Protein 4X9R (pdb70)

B-factor: mean 23.83, std 7.37, range [11.84, 59.17]

Structure (mmCIF, N/CA/C/O backbone):
data_4X9R
#
_entry.id   4X9R
#
_cell.length_a   37.813
_cell.length_b   50.979
_cell.length_c   57.590
_cell.angle_alpha   90.00
_cell.angle_beta   100.24
_cell.angle_gamma   90.00
#
_symmetry.space_group_name_H-M   'P 1 21 1'
#
loop_
_entity.id
_entity.type
_entity.pdbx_description
1 polymer 'Serine/threonine-protein kinase PLK1'
2 polymer 'Phosphopeptide macrocycle 3B'
3 water water
#
loop_
_atom_site.group_PDB
_atom_site.id
_atom_site.type_symbol
_atom_site.label_atom_id
_atom_site.label_alt_id
_atom_site.label_comp_id
_atom_site.label_asym_id
_atom_site.label_entity_id
_atom_site.label_seq_id
_atom_site.pdbx_PDB_ins_code
_atom_site.Cartn_x
_atom_site.Cartn_y
_atom_site.Cartn_z
_atom_site.occupancy
_atom_site.B_iso_or_equiv
_atom_site.auth_seq_id
_atom_site.auth_comp_id
_atom_site.auth_asym_id
_atom_site.auth_atom_id
_atom_site.pdbx_PDB_model_num
ATOM 1 N N . HIS A 1 7 ? 6.780 1.597 72.620 1.00 34.00 373 HIS A N 1
ATOM 2 C CA . HIS A 1 7 ? 7.011 1.414 71.193 1.00 32.68 373 HIS A CA 1
ATOM 3 C C . HIS A 1 7 ? 7.357 2.715 70.468 1.00 27.60 373 HIS A C 1
ATOM 4 O O . HIS A 1 7 ? 7.270 2.776 69.238 1.00 25.59 373 HIS A O 1
ATOM 17 N N . LEU A 1 8 ? 7.684 3.763 71.217 1.00 24.59 374 LEU A N 1
ATOM 18 C CA . LEU A 1 8 ? 8.177 4.986 70.587 1.00 23.17 374 LEU A CA 1
ATOM 19 C C . LEU A 1 8 ? 9.474 4.725 69.834 1.00 22.93 374 LEU A C 1
ATOM 20 O O . LEU A 1 8 ? 9.694 5.346 68.798 1.00 21.90 374 LEU A O 1
ATOM 36 N N . SER A 1 9 ? 10.323 3.835 70.345 1.00 23.08 375 SER A N 1
ATOM 37 C CA . SER A 1 9 ? 11.518 3.441 69.607 1.00 24.50 375 SER A CA 1
ATOM 38 C C . SER A 1 9 ? 11.165 2.788 68.284 1.00 23.92 375 SER A C 1
ATOM 39 O O . SER A 1 9 ? 11.788 3.073 67.278 1.00 24.46 375 SER A O 1
ATOM 47 N N . ASP A 1 10 ? 10.147 1.928 68.271 1.00 23.66 376 ASP A N 1
ATOM 48 C CA . ASP A 1 10 ? 9.707 1.337 67.007 1.00 22.76 376 ASP A CA 1
ATOM 49 C C . ASP A 1 10 ? 9.206 2.423 66.034 1.00 21.36 376 ASP A C 1
ATOM 50 O O . ASP A 1 10 ? 9.536 2.391 64.849 1.00 20.64 376 ASP A O 1
ATOM 59 N N . MET A 1 11 ? 8.431 3.384 66.545 1.00 20.40 377 MET A N 1
ATOM 60 C CA . MET A 1 11 ? 7.919 4.460 65.724 1.00 18.40 377 MET A CA 1
ATOM 61 C C . MET A 1 11 ? 9.069 5.273 65.125 1.00 19.35 377 MET A C 1
ATOM 62 O O . MET A 1 11 ? 9.041 5.616 63.941 1.00 19.07 377 MET A O 1
ATOM 76 N N . LEU A 1 12 ? 10.093 5.543 65.926 1.00 18.89 378 LEU A N 1
ATOM 77 C CA . LEU A 1 12 ? 11.246 6.281 65.432 1.00 19.79 378 LEU A CA 1
ATOM 78 C C . LEU A 1 12 ? 11.926 5.508 64.303 1.00 19.00 378 LEU A C 1
ATOM 79 O O . LEU A 1 12 ? 12.283 6.092 63.277 1.00 20.38 378 LEU A O 1
ATOM 95 N N . GLN A 1 13 ? 12.090 4.194 64.472 1.00 19.87 379 GLN A N 1
ATOM 96 C CA . GLN A 1 13 ? 12.668 3.382 63.417 1.00 19.36 379 GLN A CA 1
ATOM 97 C C . GLN A 1 13 ? 11.875 3.444 62.140 1.00 20.05 379 GLN A C 1
ATOM 98 O O . GLN A 1 13 ? 12.443 3.628 61.041 1.00 20.42 379 GLN A O 1
ATOM 112 N N . GLN A 1 14 ? 10.561 3.303 62.274 1.00 19.66 380 GLN A N 1
ATOM 113 C CA . GLN A 1 14 ? 9.668 3.358 61.125 1.00 19.34 380 GLN A CA 1
ATOM 114 C C . GLN A 1 14 ? 9.735 4.713 60.418 1.00 18.32 380 GLN A C 1
ATOM 115 O O . GLN A 1 14 ? 9.768 4.774 59.206 1.00 20.16 380 GLN A O 1
ATOM 129 N N . LEU A 1 15 ? 9.724 5.794 61.184 1.00 18.60 381 LEU A N 1
ATOM 130 C CA . LEU A 1 15 ? 9.792 7.146 60.608 1.00 17.19 381 LEU A CA 1
ATOM 131 C C . LEU A 1 15 ? 11.162 7.461 60.014 1.00 18.48 381 LEU A C 1
ATOM 132 O O . LEU A 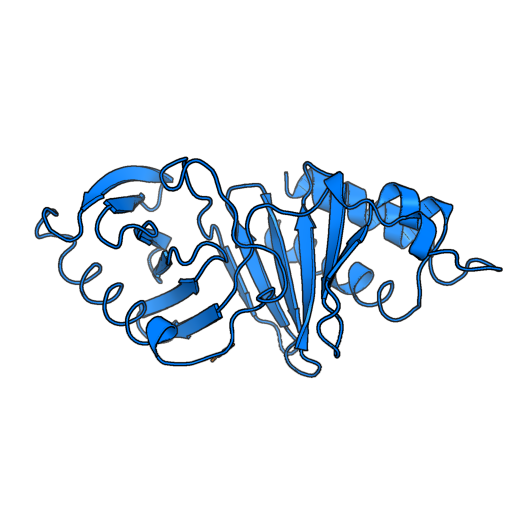1 15 ? 11.258 8.066 58.952 1.00 19.24 381 LEU A O 1
ATOM 148 N N . HI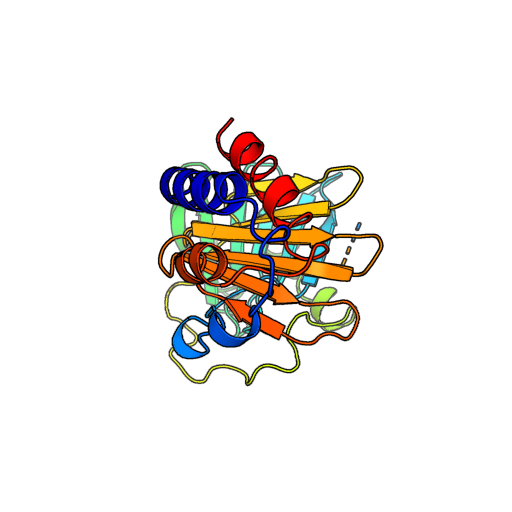S A 1 16 ? 12.229 7.033 60.674 1.00 18.51 382 HIS A N 1
ATOM 149 C CA . HIS A 1 16 ? 13.544 7.300 60.135 1.00 19.01 382 HIS A CA 1
ATOM 150 C C . HIS A 1 16 ? 13.632 6.621 58.766 1.00 20.36 382 HIS A C 1
ATOM 151 O O . HIS A 1 16 ? 14.111 7.221 57.801 1.00 21.16 382 HIS A O 1
ATOM 165 N N . SER A 1 17 ? 13.183 5.370 58.702 1.00 21.23 383 SER A N 1
ATOM 166 C CA . SER A 1 17 ? 13.255 4.590 57.498 1.00 20.18 383 SER A CA 1
ATOM 167 C C . SER A 1 17 ? 12.465 5.226 56.336 1.00 20.28 383 SER A C 1
ATOM 168 O O . SER A 1 17 ? 12.956 5.363 55.226 1.00 21.14 383 SER A O 1
ATOM 176 N N . VAL A 1 18 ? 11.218 5.615 56.583 1.00 18.79 384 VAL A N 1
ATOM 177 C CA . VAL A 1 18 ? 10.440 6.187 55.487 1.00 19.41 384 VAL A CA 1
ATOM 178 C C . VAL A 1 18 ? 11.072 7.497 55.053 1.00 19.21 384 VAL A C 1
ATOM 179 O O . VAL A 1 18 ? 11.201 7.783 53.864 1.00 21.84 384 VAL A O 1
ATOM 192 N N . ASN A 1 19 ? 11.480 8.305 56.018 1.00 19.24 385 ASN A N 1
ATOM 193 C CA . ASN A 1 19 ? 12.005 9.597 55.647 1.00 17.86 385 ASN A CA 1
ATOM 194 C C . ASN A 1 19 ? 13.340 9.470 54.882 1.00 20.01 385 ASN A C 1
ATOM 195 O O . ASN A 1 19 ? 13.580 10.237 53.950 1.00 22.07 385 ASN A O 1
ATOM 206 N N . ALA A 1 20 ? 14.165 8.477 55.227 1.00 21.60 386 ALA A N 1
ATOM 207 C CA . ALA A 1 20 ? 15.451 8.275 54.527 1.00 23.19 386 ALA A CA 1
ATOM 208 C C . ALA A 1 20 ? 15.219 7.843 53.069 1.00 22.47 386 ALA A C 1
ATOM 209 O O . ALA A 1 20 ? 16.073 8.025 52.205 1.00 26.15 386 ALA A O 1
ATOM 216 N N . SER A 1 21 ? 14.057 7.265 52.794 1.00 22.87 387 SER A N 1
ATOM 217 C CA . SER A 1 21 ? 13.727 6.795 51.462 1.00 22.19 387 SER A CA 1
ATOM 218 C C . SER A 1 21 ? 13.289 7.921 50.501 1.00 22.37 387 SER A C 1
ATOM 219 O O . SER A 1 21 ? 13.093 7.686 49.302 1.00 22.77 387 SER A O 1
ATOM 227 N N . LYS A 1 22 ? 13.140 9.134 51.034 1.00 22.53 388 LYS A N 1
ATOM 228 C CA . LYS A 1 22 ? 12.834 10.323 50.246 1.00 22.22 388 LYS A CA 1
ATOM 229 C C . LYS A 1 22 ? 11.598 10.074 49.390 1.00 21.00 388 LYS A C 1
ATOM 230 O O . LYS A 1 22 ? 11.659 10.156 48.148 1.00 22.97 388 LYS A O 1
ATOM 249 N N . PRO A 1 23 ? 10.470 9.782 50.049 1.00 20.16 389 PRO A N 1
ATOM 250 C CA . PRO A 1 23 ? 9.295 9.303 49.312 1.00 20.02 389 PRO A CA 1
ATOM 251 C C . PRO A 1 23 ? 8.680 10.276 48.300 1.00 21.02 389 PRO A C 1
ATOM 252 O O . PRO A 1 23 ? 8.007 9.819 47.382 1.00 20.83 389 PRO A O 1
ATOM 263 N N . SER A 1 24 ? 8.870 11.581 48.465 1.00 20.38 390 SER A N 1
ATOM 264 C CA . SER A 1 24 ? 8.323 12.518 47.491 1.00 22.12 390 SER A CA 1
ATOM 265 C C . SER A 1 24 ? 9.221 12.774 46.286 1.00 25.65 390 SER A C 1
ATOM 266 O O . SER A 1 24 ? 8.850 13.524 45.404 1.00 26.51 390 SER A O 1
ATOM 274 N N . GLU A 1 25 ? 10.372 12.121 46.237 1.00 27.76 391 GLU A N 1
ATOM 275 C CA . GLU A 1 25 ? 11.229 12.172 45.068 1.00 32.61 391 GLU A CA 1
ATOM 276 C C . GLU A 1 25 ? 11.153 10.864 44.253 1.00 35.15 391 GLU A C 1
ATOM 277 O O . GLU A 1 25 ? 12.127 10.465 43.655 1.00 36.99 391 GLU A O 1
ATOM 289 N N . ARG A 1 26 ? 10.035 10.140 44.291 1.00 37.71 392 ARG A N 1
ATOM 290 C CA A ARG A 1 26 ? 9.840 9.027 43.349 0.64 37.28 392 ARG A CA 1
ATOM 291 C CA B ARG A 1 26 ? 9.872 9.019 43.381 0.36 36.98 392 ARG A CA 1
ATOM 292 C C . ARG A 1 26 ? 9.449 9.596 42.023 1.00 38.10 392 ARG A C 1
ATOM 293 O O . ARG A 1 26 ? 8.613 10.498 41.965 1.00 39.00 392 ARG A O 1
ATOM 334 N N . GLY A 1 27 ? 10.029 9.065 40.953 1.00 36.92 393 GLY A N 1
ATOM 335 C CA . GLY A 1 27 ? 9.738 9.562 39.625 1.00 35.52 393 GLY A CA 1
ATOM 336 C C . GLY A 1 27 ? 8.247 9.570 39.383 1.00 32.67 393 GLY A C 1
ATOM 337 O O . GLY A 1 27 ? 7.716 10.513 38.809 1.00 34.60 393 GLY A O 1
ATOM 341 N N . LEU A 1 28 ? 7.579 8.512 39.834 1.00 27.83 394 LEU A N 1
ATOM 342 C CA . LEU A 1 28 ? 6.131 8.469 39.813 1.00 26.04 394 LEU A CA 1
ATOM 343 C C . LEU A 1 28 ? 5.626 8.115 41.213 1.00 22.45 394 LEU A C 1
ATOM 344 O O . LEU A 1 28 ? 5.758 6.971 41.668 1.00 24.04 394 LEU A O 1
ATOM 360 N N . VAL A 1 29 ? 5.026 9.091 41.895 1.00 20.45 395 VAL A N 1
ATOM 361 C CA . VAL A 1 29 ? 4.432 8.861 43.208 1.00 19.45 395 VAL A CA 1
ATOM 362 C C . VAL A 1 29 ? 3.128 8.084 43.083 1.00 18.82 395 VAL A C 1
ATOM 363 O O . VAL A 1 29 ? 2.222 8.487 42.358 1.00 19.41 395 VAL A O 1
ATOM 376 N N . ARG A 1 30 ? 3.030 6.988 43.836 1.00 18.89 396 ARG A N 1
ATOM 377 C CA . ARG A 1 30 ? 1.861 6.109 43.787 1.00 17.61 396 ARG A CA 1
ATOM 378 C C . ARG A 1 30 ? 1.296 5.931 45.191 1.00 18.00 396 ARG A C 1
ATOM 379 O O . ARG A 1 30 ? 1.027 4.807 45.626 1.00 18.13 396 ARG A O 1
ATOM 400 N N . GLN A 1 31 ? 1.092 7.061 45.867 1.00 18.98 397 GLN A N 1
ATOM 401 C CA . GLN A 1 31 ? 0.656 7.090 47.261 1.00 19.15 397 GLN A CA 1
ATOM 402 C C . GLN A 1 31 ? -0.549 6.203 47.514 1.00 18.07 397 GLN A C 1
ATOM 403 O O . GLN A 1 31 ? -0.647 5.545 48.557 1.00 17.13 397 GLN A O 1
ATOM 417 N N . GLU A 1 32 ? -1.485 6.210 46.588 1.00 17.75 398 GLU A N 1
ATOM 418 C CA . GLU A 1 32 ? -2.728 5.443 46.770 1.00 18.29 398 GLU A CA 1
ATOM 419 C C . GLU A 1 32 ? -2.465 3.967 47.047 1.00 16.88 398 GLU A C 1
ATOM 420 O O . GLU A 1 32 ? -3.247 3.328 47.764 1.00 18.66 398 GLU A O 1
ATOM 432 N N . GLU A 1 33 ? -1.393 3.420 46.480 1.00 17.85 399 GLU A N 1
ATOM 433 C CA . GLU A 1 33 ? -1.134 1.992 46.635 1.00 19.39 399 GLU A CA 1
ATOM 434 C C . GLU A 1 33 ? -0.688 1.642 48.053 1.00 18.32 399 GLU A C 1
ATOM 435 O O . GLU A 1 33 ? -0.665 0.478 48.429 1.00 19.02 399 GLU A O 1
ATOM 447 N N . ALA A 1 34 ? -0.349 2.659 48.838 1.00 17.13 400 ALA A N 1
ATOM 448 C CA . ALA A 1 34 ? 0.093 2.445 50.200 1.00 15.72 400 ALA A CA 1
ATOM 449 C C . ALA A 1 34 ? -1.056 2.509 51.212 1.00 14.75 400 ALA A C 1
ATOM 450 O O . ALA A 1 34 ? -0.847 2.221 52.396 1.00 15.49 400 ALA A O 1
ATOM 457 N N . GLU A 1 35 ? -2.268 2.813 50.758 1.00 15.11 401 GLU A N 1
ATOM 458 C CA A GLU A 1 35 ? -3.440 2.871 51.636 0.38 15.75 401 GLU A CA 1
ATOM 459 C CA B GLU A 1 35 ? -3.406 2.867 51.684 0.62 15.47 401 GLU A CA 1
ATOM 460 C C . GLU A 1 35 ? -3.780 1.466 52.072 1.00 16.13 401 GLU A C 1
ATOM 461 O O . GLU A 1 35 ? -3.833 0.561 51.231 1.00 17.91 401 GLU A O 1
ATOM 484 N N . ASP A 1 36 ? -4.050 1.272 53.354 1.00 15.30 402 ASP A N 1
ATOM 485 C CA . ASP A 1 36 ? -4.555 -0.027 53.791 1.00 15.39 402 ASP A CA 1
ATOM 486 C C . ASP A 1 36 ? -5.639 0.213 54.825 1.00 14.73 402 ASP A C 1
ATOM 487 O O . ASP A 1 36 ? -5.318 0.494 55.986 1.00 15.26 402 ASP A O 1
ATOM 496 N N . PRO A 1 37 ? -6.927 0.099 54.417 1.00 15.88 403 PRO A N 1
ATOM 497 C CA . PRO A 1 37 ? -8.001 0.416 55.378 1.00 16.61 403 PRO A CA 1
ATOM 498 C C . PRO A 1 37 ? -8.039 -0.513 56.602 1.00 16.21 403 PRO A C 1
ATOM 499 O O . PRO A 1 37 ? -8.580 -0.128 57.620 1.00 17.15 403 PRO A O 1
ATOM 510 N N . ALA A 1 38 ? -7.477 -1.713 56.512 1.00 16.14 404 ALA A N 1
ATOM 511 C CA . ALA A 1 38 ? -7.486 -2.633 57.644 1.00 16.90 404 ALA A CA 1
ATOM 512 C C . ALA A 1 38 ? -6.580 -2.161 58.766 1.00 16.23 404 ALA A C 1
ATOM 513 O O . ALA A 1 38 ? -6.703 -2.657 59.881 1.00 18.68 404 ALA A O 1
ATOM 520 N N . CYS A 1 39 ? -5.744 -1.152 58.491 1.00 15.38 405 CYS A N 1
ATOM 521 C CA . CYS A 1 39 ? -4.830 -0.606 59.484 1.00 16.32 405 CYS A CA 1
ATOM 522 C C . CYS A 1 39 ? -5.394 0.616 60.202 1.00 15.34 405 CYS A C 1
ATOM 523 O O . CYS A 1 39 ? -4.692 1.233 60.982 1.00 16.59 405 CYS A O 1
ATOM 531 N N . ILE A 1 40 ? -6.662 0.951 59.949 1.00 14.68 406 ILE A N 1
ATOM 532 C CA . ILE A 1 40 ? -7.262 2.135 60.524 1.00 15.65 406 ILE A CA 1
ATOM 533 C C . ILE A 1 40 ? -7.141 2.090 62.047 1.00 14.94 406 ILE A C 1
ATOM 534 O O . ILE A 1 40 ? -7.324 1.037 62.673 1.00 17.13 406 ILE A O 1
ATOM 550 N N . PRO A 1 41 ? -6.788 3.211 62.649 1.00 14.59 407 PRO A N 1
ATOM 551 C CA . PRO A 1 41 ? -6.705 3.221 64.109 1.00 16.15 407 PRO A CA 1
ATOM 552 C C . PRO A 1 41 ? -8.065 3.066 64.750 1.00 15.62 407 PRO A C 1
ATOM 553 O O . PRO A 1 41 ? -9.095 3.453 64.170 1.00 16.98 407 PRO A O 1
ATOM 564 N N . ILE A 1 42 ? -8.061 2.486 65.947 1.00 17.22 408 ILE A N 1
ATOM 565 C CA . ILE A 1 42 ? -9.281 2.322 66.707 1.00 18.78 408 ILE A CA 1
ATOM 566 C C . ILE A 1 42 ? -9.604 3.585 67.499 1.00 16.43 408 ILE A C 1
ATOM 567 O O . ILE A 1 42 ? -10.747 3.979 67.601 1.00 18.07 408 ILE A O 1
ATOM 583 N N . PHE A 1 43 ? -8.577 4.229 68.010 1.00 15.76 409 PHE A N 1
ATOM 584 C CA . PHE A 1 43 ? -8.734 5.430 68.824 1.00 16.07 409 PHE A CA 1
ATOM 585 C C . PHE A 1 43 ? -7.894 6.558 68.273 1.00 14.32 409 PHE A C 1
ATOM 586 O O . PHE A 1 43 ? -6.757 6.348 67.856 1.00 15.87 409 PHE A O 1
ATOM 603 N N . TRP A 1 44 ? -8.403 7.768 68.444 1.00 14.46 410 TRP A N 1
ATOM 604 C CA . TRP A 1 44 ? -7.631 8.978 68.250 1.00 13.42 410 TRP A CA 1
ATOM 605 C C . TRP A 1 44 ? -8.312 10.053 69.088 1.00 12.54 410 TRP A C 1
ATOM 606 O O . TRP A 1 44 ? -9.426 9.858 69.595 1.00 13.41 410 TRP A O 1
ATOM 627 N N . VAL A 1 45 ? -7.644 11.183 69.234 1.00 13.18 411 VAL A N 1
ATOM 628 C CA . VAL A 1 45 ? -8.156 12.338 69.969 1.00 13.12 411 VAL A CA 1
ATOM 629 C C . VAL A 1 45 ? -9.045 13.176 69.051 1.00 13.68 411 VAL A C 1
ATOM 630 O O . VAL A 1 45 ? -8.596 13.671 67.998 1.00 13.61 411 VAL A O 1
ATOM 643 N N . SER A 1 46 ? -10.318 13.283 69.419 1.00 12.40 412 SER A N 1
ATOM 644 C CA A SER A 1 46 ? -11.303 14.029 68.630 0.23 12.61 412 SER A CA 1
ATOM 645 C CA B SER A 1 46 ? -11.301 14.009 68.603 0.77 12.66 412 SER A CA 1
ATOM 646 C C . SER A 1 46 ? -11.444 15.496 69.003 1.00 12.64 412 SER A C 1
ATOM 647 O O . SER A 1 46 ? -11.818 16.284 68.162 1.00 13.75 412 SER A O 1
ATOM 662 N N . LYS A 1 47 ? -11.161 15.830 70.271 1.00 12.99 413 LYS A N 1
ATOM 663 C CA . LYS A 1 47 ? -11.227 17.198 70.773 1.00 13.66 413 LYS A CA 1
ATOM 664 C C . LYS A 1 47 ? -10.205 17.305 71.889 1.00 13.23 413 LYS A C 1
ATOM 665 O O . LYS A 1 47 ? -9.941 16.317 72.588 1.00 14.86 413 LYS A O 1
ATOM 684 N N . TRP A 1 48 ? -9.759 18.526 72.186 1.00 14.51 414 TRP A N 1
ATOM 685 C CA . TRP A 1 48 ? -8.906 18.759 73.318 1.00 13.54 414 TRP A CA 1
ATOM 686 C C . TRP A 1 48 ? -9.015 20.206 73.789 1.00 14.66 414 TRP A C 1
ATOM 687 O O . TRP A 1 48 ? -9.382 21.110 73.023 1.00 15.04 414 TRP A O 1
ATOM 708 N N . VAL A 1 49 ? -8.719 20.401 75.070 1.00 14.28 415 VAL A N 1
ATOM 709 C CA . VAL A 1 49 ? -8.796 21.682 75.771 1.00 15.19 415 VAL A CA 1
ATOM 710 C C . VAL A 1 49 ? -7.568 21.803 76.643 1.00 15.91 415 VAL A C 1
ATOM 711 O O . VAL A 1 49 ? -7.383 21.024 77.586 1.00 16.80 415 VAL A O 1
ATOM 724 N N . ASP A 1 50 ? -6.770 22.828 76.377 1.00 15.70 416 ASP A N 1
ATOM 725 C CA . ASP A 1 50 ? -5.559 23.086 77.153 1.00 17.57 416 ASP A CA 1
ATOM 726 C C . ASP A 1 50 ? -5.889 24.098 78.244 1.00 18.47 416 ASP A C 1
ATOM 727 O O . ASP A 1 50 ? -5.956 25.314 77.990 1.00 19.32 416 ASP A O 1
ATOM 736 N N . TYR A 1 51 ? -6.097 23.593 79.457 1.00 17.84 417 TYR A N 1
ATOM 737 C CA . TYR A 1 51 ? -6.273 24.457 80.627 1.00 18.22 417 TYR A CA 1
ATOM 738 C C . TYR A 1 51 ? -5.086 24.180 81.551 1.00 18.76 417 TYR A C 1
ATOM 739 O O . TYR A 1 51 ? -5.227 24.116 82.776 1.00 19.19 417 TYR A O 1
ATOM 757 N N . SER A 1 52 ? -3.912 24.002 80.941 1.00 19.74 418 SER A N 1
ATOM 758 C CA . SER A 1 52 ? -2.711 23.639 81.690 1.00 18.89 418 SER A CA 1
ATOM 759 C C . SER A 1 52 ? -2.111 24.768 82.531 1.00 20.55 418 SER A C 1
ATOM 760 O O . SER A 1 52 ? -1.285 24.526 83.394 1.00 20.90 418 SER A O 1
ATOM 768 N N . ASP A 1 53 ? -2.557 25.983 82.325 1.00 21.83 419 ASP A N 1
ATOM 769 C CA . ASP A 1 53 ? -2.068 27.043 83.192 1.00 24.90 419 ASP A CA 1
ATOM 770 C C . ASP A 1 53 ? -2.565 26.840 84.619 1.00 26.65 419 ASP A C 1
ATOM 771 O O . ASP A 1 53 ? -1.928 27.337 85.560 1.00 29.28 419 ASP A O 1
ATOM 780 N N . LYS A 1 54 ? -3.676 26.108 84.792 1.00 23.95 420 LYS A N 1
ATOM 781 C CA . LYS A 1 54 ? -4.204 25.865 86.129 1.00 23.44 420 LYS A CA 1
ATOM 782 C C . LYS A 1 54 ? -4.375 24.404 86.490 1.00 21.96 420 LYS A C 1
ATOM 783 O O . LYS A 1 54 ? -4.089 24.030 87.628 1.00 25.58 420 LYS A O 1
ATOM 802 N N . TYR A 1 55 ? -4.857 23.586 85.539 1.00 19.24 421 TYR A N 1
ATOM 803 C CA . TYR A 1 55 ? -5.385 22.258 85.878 1.00 18.03 421 TYR A CA 1
ATOM 804 C C . TYR A 1 55 ? -4.787 21.119 85.068 1.00 17.34 421 TYR A C 1
ATOM 805 O O . TYR A 1 55 ? -4.388 20.112 85.648 1.00 20.17 421 TYR A O 1
ATOM 823 N N . GLY A 1 56 ? -4.812 21.224 83.738 1.00 18.49 422 GLY A N 1
ATOM 824 C CA . GLY A 1 56 ? -4.380 20.105 82.919 1.00 17.38 422 GLY A CA 1
ATOM 825 C C . GLY A 1 56 ? -4.912 20.212 81.502 1.00 16.76 422 GLY A C 1
ATOM 826 O O . GLY A 1 56 ? -5.469 21.240 81.084 1.00 17.75 422 GLY A O 1
ATOM 830 N N . LEU A 1 57 ? -4.735 19.118 80.786 1.00 16.25 423 LEU A N 1
ATOM 831 C CA . LEU A 1 57 ? -5.155 18.940 79.394 1.00 16.81 423 LEU A CA 1
ATOM 832 C C . LEU A 1 57 ? -6.316 17.957 79.384 1.00 16.11 423 LEU A C 1
ATOM 833 O O . LEU A 1 57 ? -6.154 16.789 79.751 1.00 16.62 423 LEU A O 1
ATOM 849 N N . GLY A 1 58 ? -7.497 18.456 79.012 1.00 15.71 424 GLY A N 1
ATOM 850 C CA . GLY A 1 58 ? -8.678 17.630 78.807 1.00 15.80 424 GLY A CA 1
ATOM 851 C C . GLY A 1 58 ? -8.823 17.200 77.360 1.00 15.39 424 GLY A C 1
ATOM 852 O O . GLY A 1 58 ? -8.473 17.960 76.456 1.00 14.57 424 GLY A O 1
ATOM 856 N N . TYR A 1 59 ? -9.334 16.005 77.119 1.00 15.76 425 TYR A N 1
ATOM 857 C CA . TYR A 1 59 ? -9.453 15.527 75.750 1.00 15.70 425 TYR A CA 1
ATOM 858 C C . TYR A 1 59 ? -10.611 14.555 75.640 1.00 15.19 425 TYR A C 1
ATOM 859 O O . TYR A 1 59 ? -11.077 13.995 76.644 1.00 15.69 425 TYR A O 1
ATOM 877 N N . GLN A 1 60 ? -11.046 14.364 74.408 1.00 14.80 426 GLN A N 1
ATOM 878 C CA . GLN A 1 60 ? -12.066 13.399 74.075 1.00 14.15 426 GLN A CA 1
ATOM 879 C C . GLN A 1 60 ? -11.473 12.440 73.085 1.00 14.21 426 GLN A C 1
ATOM 880 O O . GLN A 1 60 ? -10.779 12.876 72.139 1.00 15.25 426 GLN A O 1
ATOM 894 N N . LEU A 1 61 ? -11.713 11.152 73.269 1.00 13.80 427 LEU A N 1
ATOM 895 C CA . LEU A 1 61 ? -11.401 10.194 72.230 1.00 13.93 427 LEU A CA 1
ATOM 896 C C . LEU A 1 61 ? -12.568 10.002 71.294 1.00 13.17 427 LEU A C 1
ATOM 897 O O . LEU A 1 61 ? -13.699 10.351 71.602 1.00 14.69 427 LEU A O 1
ATOM 913 N N . CYS A 1 62 ? -12.289 9.390 70.134 1.00 13.57 428 CYS A N 1
ATOM 914 C CA . CYS A 1 62 ? -13.290 9.283 69.100 1.00 13.05 428 CYS A CA 1
ATOM 915 C C . CYS A 1 62 ? -14.507 8.421 69.477 1.00 13.27 428 CYS A C 1
ATOM 916 O O . CYS A 1 62 ? -15.524 8.509 68.805 1.00 14.82 428 CYS A O 1
ATOM 924 N N . ASP A 1 63 ? -14.407 7.627 70.542 1.00 14.23 429 ASP A N 1
ATOM 925 C CA . ASP A 1 63 ? -15.552 6.865 71.034 1.00 14.91 429 ASP A CA 1
ATOM 926 C C . ASP A 1 63 ? -16.394 7.677 72.034 1.00 15.08 429 ASP A C 1
ATOM 927 O O . ASP A 1 63 ? -17.338 7.135 72.628 1.00 16.20 429 ASP A O 1
ATOM 936 N N . ASN A 1 64 ? -16.065 8.968 72.202 1.00 15.18 430 ASN A N 1
ATOM 937 C CA . ASN A 1 64 ? -16.741 9.889 73.125 1.00 15.01 430 ASN A CA 1
ATOM 938 C C . ASN A 1 64 ? -16.361 9.747 74.589 1.00 16.83 430 ASN A C 1
ATOM 939 O O . ASN A 1 64 ? -16.888 10.465 75.431 1.00 19.44 430 ASN A O 1
ATOM 950 N N . SER A 1 65 ? -15.418 8.881 74.890 1.00 14.72 431 SER A N 1
ATOM 951 C CA . SER A 1 65 ? -14.827 8.867 76.217 1.00 16.75 431 SER A CA 1
ATOM 952 C C . SER A 1 65 ? -14.049 10.163 76.377 1.00 15.97 431 SER A C 1
ATOM 953 O O . SER A 1 65 ? -13.691 10.805 75.391 1.00 15.83 431 SER A O 1
ATOM 961 N N A VAL A 1 66 ? -13.813 10.580 77.614 0.41 15.55 432 VAL A N 1
ATOM 962 N N B VAL A 1 66 ? -13.760 10.511 77.624 0.59 16.19 432 VAL A N 1
ATOM 963 C CA A VAL A 1 66 ? -12.997 11.762 77.865 0.41 15.83 432 VAL A CA 1
ATOM 964 C CA B VAL A 1 66 ? -13.075 11.740 77.977 0.59 17.51 432 VAL A CA 1
ATOM 965 C C A VAL A 1 66 ? -11.959 11.457 78.908 0.41 16.32 432 VAL A C 1
ATOM 966 C C B VAL A 1 66 ? -11.884 11.351 78.836 0.59 17.38 432 VAL A C 1
ATOM 967 O O A VAL A 1 66 ? -12.142 10.575 79.747 0.41 16.83 432 VAL A O 1
ATOM 968 O O B VAL A 1 66 ? -11.876 10.278 79.459 0.59 18.09 432 VAL A O 1
ATOM 993 N N . GLY A 1 67 ? -10.864 12.188 78.853 1.00 16.59 433 GLY A N 1
ATOM 994 C CA . GLY A 1 67 ? -9.819 12.061 79.841 1.00 17.32 433 GLY A CA 1
ATOM 995 C C . GLY A 1 67 ? -9.274 13.414 80.211 1.00 15.08 433 GLY A C 1
ATOM 996 O O . GLY A 1 67 ? -9.437 14.404 79.494 1.00 16.62 433 GLY A O 1
ATOM 1001 N N . VAL A 1 68 ? -8.536 13.422 81.311 1.00 16.78 434 VAL A N 1
ATOM 1002 C CA . VAL A 1 68 ? -7.751 14.573 81.721 1.00 16.64 434 VAL A CA 1
ATOM 1003 C C . VAL A 1 68 ? -6.379 14.085 82.180 1.00 16.61 434 VAL A C 1
ATOM 1004 O O . VAL A 1 68 ? -6.280 13.118 82.959 1.00 18.61 434 VAL A O 1
ATOM 1017 N N . LEU A 1 69 ? -5.342 14.734 81.670 1.00 15.61 435 LEU A N 1
ATOM 1018 C CA . LEU A 1 69 ? -3.978 14.592 82.177 1.00 17.02 435 LEU A CA 1
ATOM 1019 C C . LEU A 1 69 ? -3.728 15.831 83.022 1.00 17.26 435 LEU A C 1
ATOM 1020 O O . LEU A 1 69 ? -3.545 16.921 82.497 1.00 17.44 435 LEU A O 1
ATOM 1036 N N . PHE A 1 70 ? -3.802 15.651 84.342 1.00 16.27 436 PHE A N 1
ATOM 1037 C CA . PHE A 1 70 ? -3.630 16.777 85.253 1.00 18.56 436 PHE A CA 1
ATOM 1038 C C . PHE A 1 70 ? -2.170 17.189 85.321 1.00 19.43 436 PHE A C 1
ATOM 1039 O O . PHE A 1 70 ? -1.272 16.428 84.968 1.00 20.36 436 PHE A O 1
ATOM 1056 N N . ASN A 1 71 ? -1.954 18.427 85.718 1.00 20.61 437 ASN A N 1
ATOM 1057 C CA . ASN A 1 71 ? -0.618 18.971 85.851 1.00 22.89 437 ASN A CA 1
ATOM 1058 C C . ASN A 1 71 ? 0.265 18.153 86.783 1.00 22.60 437 ASN A C 1
ATOM 1059 O O . ASN A 1 71 ? 1.482 18.208 86.659 1.00 24.87 437 ASN A O 1
ATOM 1070 N N . ASP A 1 72 ? -0.327 17.384 87.704 1.00 23.11 438 ASP A N 1
ATOM 1071 C CA . ASP A 1 72 ? 0.461 16.548 88.621 1.00 23.83 438 ASP A CA 1
ATOM 1072 C C . ASP A 1 72 ? 0.736 15.131 88.086 1.00 24.53 438 ASP A C 1
ATOM 1073 O O . ASP A 1 72 ? 1.136 14.251 88.850 1.00 25.72 438 ASP A O 1
ATOM 1082 N N . SER A 1 73 ? 0.495 14.924 86.785 1.00 23.64 439 SER A N 1
ATOM 1083 C CA . SER A 1 73 ? 0.796 13.667 86.078 1.00 24.74 439 SER A CA 1
ATOM 1084 C C . SER A 1 73 ? -0.070 12.505 86.492 1.00 24.76 439 SER A C 1
ATOM 1085 O O . SER A 1 73 ? 0.302 11.359 86.339 1.00 26.41 439 SER A O 1
ATOM 1093 N N . THR A 1 74 ? -1.259 12.816 86.976 1.00 20.97 440 THR A N 1
ATOM 1094 C CA . THR A 1 74 ? -2.280 11.811 87.224 1.00 20.94 440 THR A CA 1
ATOM 1095 C C . THR A 1 74 ? -3.323 11.978 86.141 1.00 20.19 440 THR A C 1
ATOM 1096 O O . THR A 1 74 ? -3.392 13.031 85.486 1.00 20.10 440 THR A O 1
ATOM 1107 N N . ARG A 1 75 ? -4.162 10.966 85.983 1.00 21.50 441 ARG A N 1
ATOM 1108 C CA . ARG A 1 75 ? -5.178 10.968 84.943 1.00 20.20 441 ARG A CA 1
ATOM 1109 C C . ARG A 1 75 ? -6.512 10.419 85.410 1.00 18.87 441 ARG A C 1
ATOM 1110 O O . ARG A 1 75 ? -6.583 9.450 86.184 1.00 19.46 441 ARG A O 1
ATOM 1131 N N . LEU A 1 76 ? -7.572 11.001 84.872 1.00 17.77 442 LEU A N 1
ATOM 1132 C CA . LEU A 1 76 ? -8.894 10.427 84.986 1.00 17.31 442 LEU A CA 1
ATOM 1133 C C . LEU A 1 76 ? -9.391 10.127 83.591 1.00 16.65 442 LEU A C 1
ATOM 1134 O O . LEU A 1 76 ? -9.268 10.939 82.666 1.00 19.35 442 LEU A O 1
ATOM 1150 N N . ILE A 1 77 ? -9.939 8.938 83.443 1.00 17.64 443 ILE A N 1
ATOM 1151 C CA . ILE A 1 77 ? -10.542 8.449 82.197 1.00 18.60 443 ILE A CA 1
ATOM 1152 C C . ILE A 1 77 ? -12.011 8.131 82.442 1.00 19.87 443 ILE A C 1
ATOM 1153 O O . ILE A 1 77 ? -12.331 7.247 83.280 1.00 21.02 443 ILE A O 1
ATOM 1169 N N . LEU A 1 78 ? -12.895 8.848 81.768 1.00 17.35 444 LEU A N 1
ATOM 1170 C CA . LEU A 1 78 ? -14.332 8.622 81.834 1.00 17.11 444 LEU A CA 1
ATOM 1171 C C . LEU A 1 78 ? -14.772 7.874 80.593 1.00 16.75 444 LEU A C 1
ATOM 1172 O O . LEU A 1 78 ? -14.675 8.385 79.471 1.00 17.40 444 LEU A O 1
ATOM 1188 N N . TYR A 1 79 ? -15.264 6.657 80.810 1.00 17.38 445 TYR A N 1
ATOM 1189 C CA . TYR A 1 79 ? -15.741 5.833 79.709 1.00 18.51 445 TYR A CA 1
ATOM 1190 C C . TYR A 1 79 ? -16.998 6.409 79.082 1.00 18.20 445 TYR A C 1
ATOM 1191 O O . TYR A 1 79 ? -17.682 7.231 79.702 1.00 18.01 445 TYR A O 1
ATOM 1209 N N . ASN A 1 80 ? -17.332 5.968 77.868 1.00 18.84 446 ASN A N 1
ATOM 1210 C CA . ASN A 1 80 ? -18.464 6.588 77.181 1.00 18.95 446 ASN A CA 1
ATOM 1211 C C . ASN A 1 80 ? -19.838 6.216 77.731 1.00 19.99 446 ASN A C 1
ATOM 1212 O O . ASN A 1 80 ? -20.825 6.745 77.260 1.00 23.10 446 ASN A O 1
ATOM 1223 N N . ASP A 1 81 ? -19.907 5.400 78.795 1.00 18.81 447 ASP A N 1
ATOM 1224 C CA . ASP A 1 81 ? -21.182 5.223 79.488 1.00 20.05 447 ASP A CA 1
ATOM 1225 C C . ASP A 1 81 ? -21.505 6.379 80.429 1.00 21.27 447 ASP A C 1
ATOM 1226 O O . ASP A 1 81 ? -22.611 6.443 80.969 1.00 22.65 447 ASP A O 1
ATOM 1235 N N . GLY A 1 82 ? -20.561 7.311 80.603 1.00 20.72 448 GLY A N 1
ATOM 1236 C CA . GLY A 1 82 ? -20.787 8.505 81.403 1.00 21.33 448 GLY A CA 1
ATOM 1237 C C . GLY A 1 82 ? -20.603 8.360 82.900 1.00 22.50 448 GLY A C 1
ATOM 1238 O O . GLY A 1 82 ? -20.781 9.337 83.629 1.00 24.93 448 GLY A O 1
ATOM 1242 N N . ASP A 1 83 ? -20.252 7.175 83.381 1.00 22.61 449 ASP A N 1
ATOM 1243 C CA . ASP A 1 83 ? -20.104 7.000 84.825 1.00 20.89 449 ASP A CA 1
ATOM 1244 C C . ASP A 1 83 ? -18.857 6.218 85.166 1.00 20.02 449 ASP A C 1
ATOM 1245 O O . ASP A 1 83 ? -18.170 6.521 86.146 1.00 22.22 449 ASP A O 1
ATOM 1254 N N . SER A 1 84 ? -18.556 5.203 84.373 1.00 20.21 450 SER A N 1
ATOM 1255 C CA . SER A 1 84 ? -17.414 4.361 84.676 1.00 20.40 450 SER A CA 1
ATOM 1256 C C . SER A 1 84 ? -16.106 5.111 84.504 1.00 19.57 450 SER A C 1
ATOM 1257 O O . SER A 1 84 ? -15.890 5.827 83.535 1.00 18.80 450 SER A O 1
ATOM 1265 N N . LEU A 1 85 ? -15.221 4.942 85.465 1.00 21.47 451 LEU A N 1
ATOM 1266 C CA . LEU A 1 85 ? -14.052 5.791 85.610 1.00 20.73 451 LEU A CA 1
ATOM 1267 C C . LEU A 1 85 ? -12.821 5.008 85.946 1.00 22.50 451 LEU A C 1
ATOM 1268 O O . LEU A 1 85 ? -12.868 4.080 86.746 1.00 22.55 451 LEU A O 1
ATOM 1284 N N . GLN A 1 86 ? -11.705 5.399 85.367 1.00 19.81 452 GLN A N 1
ATOM 1285 C CA . GLN A 1 86 ? -10.409 4.890 85.782 1.00 20.67 452 GLN A CA 1
ATOM 1286 C C . GLN A 1 86 ? -9.549 6.060 86.231 1.00 19.84 452 GLN A C 1
ATOM 1287 O O . GLN A 1 86 ? -9.594 7.156 85.636 1.00 21.04 452 GLN A O 1
ATOM 1301 N N . TYR A 1 87 ? -8.842 5.872 87.343 1.00 20.70 453 TYR A N 1
ATOM 1302 C CA . TYR A 1 87 ? -7.856 6.832 87.811 1.00 19.85 453 TYR A CA 1
ATOM 1303 C C . TYR A 1 87 ? -6.475 6.219 87.690 1.00 21.66 453 TYR A C 1
ATOM 1304 O O . TYR A 1 87 ? -6.296 5.044 88.034 1.00 20.65 453 TYR A O 1
ATOM 1322 N N . ILE A 1 88 ? -5.525 6.999 87.170 1.00 20.36 454 ILE A N 1
ATOM 1323 C CA . ILE A 1 88 ? -4.154 6.542 86.970 1.00 19.87 454 ILE A CA 1
ATOM 1324 C C . ILE A 1 88 ? -3.291 7.443 87.803 1.00 21.24 454 ILE A C 1
ATOM 1325 O O . ILE A 1 88 ? -3.249 8.658 87.587 1.00 22.33 454 ILE A O 1
ATOM 1341 N N . GLU A 1 89 ? -2.616 6.863 88.776 1.00 22.92 455 GLU A N 1
ATOM 1342 C CA . GLU A 1 89 ? -1.731 7.615 89.636 1.00 25.23 455 GLU A CA 1
ATOM 1343 C C . GLU A 1 89 ? -0.447 7.933 88.892 1.00 27.17 455 GLU A C 1
ATOM 1344 O O . GLU A 1 89 ? -0.217 7.454 87.780 1.00 25.58 455 GLU A O 1
ATOM 1356 N N . ARG A 1 90 ? 0.396 8.738 89.529 1.00 30.36 456 ARG A N 1
ATOM 1357 C CA . ARG A 1 90 ? 1.627 9.196 88.911 1.00 30.86 456 ARG A CA 1
ATOM 1358 C C . ARG A 1 90 ? 2.499 8.019 88.450 1.00 31.05 456 ARG A C 1
ATOM 1359 O O . ARG A 1 90 ? 3.030 8.049 87.344 1.00 29.18 456 ARG A O 1
ATOM 1363 N N . ASP A 1 91 ? 2.613 6.975 89.276 1.00 30.76 457 ASP A N 1
ATOM 1364 C CA . ASP A 1 91 ? 3.463 5.823 88.949 1.00 30.41 457 ASP A CA 1
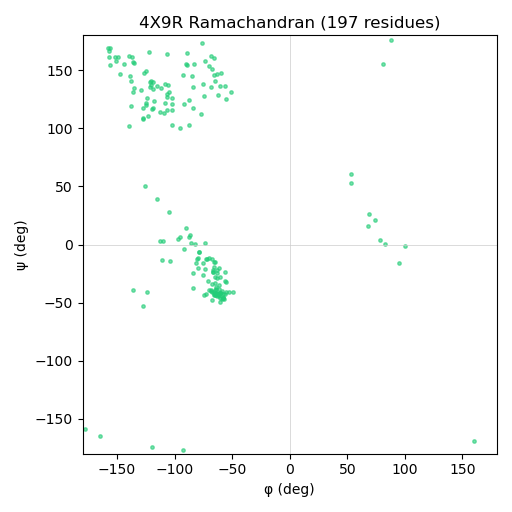ATOM 1365 C C . ASP A 1 91 ? 2.763 4.838 88.023 1.00 29.61 457 ASP A C 1
ATOM 1366 O O . ASP A 1 91 ? 3.330 3.798 87.669 1.00 30.14 457 ASP A O 1
ATOM 1375 N N . GLY A 1 92 ? 1.529 5.148 87.639 1.00 29.78 458 GLY A N 1
ATOM 1376 C CA . GLY A 1 92 ? 0.808 4.340 86.671 1.00 27.63 458 GLY A CA 1
ATOM 1377 C C . GLY A 1 92 ? -0.202 3.389 87.276 1.00 27.24 458 GLY A C 1
ATOM 1378 O O . GLY A 1 92 ? -0.907 2.687 86.531 1.00 27.43 458 GLY A O 1
ATOM 1382 N N . THR A 1 93 ? -0.296 3.390 88.611 1.00 26.32 459 THR A N 1
ATOM 1383 C CA . THR A 1 93 ? -1.225 2.514 89.311 1.00 27.02 459 THR A CA 1
ATOM 1384 C C . THR A 1 93 ? -2.649 2.860 88.901 1.00 25.73 459 THR A C 1
ATOM 1385 O O . THR A 1 93 ? -3.078 4.029 88.949 1.00 25.74 459 THR A O 1
ATOM 1396 N N . GLU A 1 94 ? -3.384 1.835 88.495 1.00 27.27 460 GLU A N 1
ATOM 1397 C CA . GLU A 1 94 ? -4.728 2.026 87.961 1.00 27.61 460 GLU A CA 1
ATOM 1398 C C . GLU A 1 94 ? -5.796 1.586 88.963 1.00 29.39 460 GLU A C 1
ATOM 1399 O O . GLU A 1 94 ? -5.654 0.549 89.607 1.00 31.53 460 GLU A O 1
ATOM 1411 N N . SER A 1 95 ? -6.862 2.380 89.106 1.00 29.77 461 SER A N 1
ATOM 1412 C CA . SER A 1 95 ? -8.042 1.901 89.835 1.00 29.66 461 SER A CA 1
ATOM 1413 C C . SER A 1 95 ? -9.300 2.280 89.103 1.00 28.87 461 SER A C 1
ATOM 1414 O O . SER A 1 95 ? -9.274 3.146 88.218 1.00 29.59 461 SER A O 1
ATOM 1422 N N . TYR A 1 96 ? -10.372 1.595 89.440 1.00 31.19 462 TYR A N 1
ATOM 1423 C CA . TYR A 1 96 ? -11.647 1.664 88.776 1.00 34.83 462 TYR A CA 1
ATOM 1424 C C . TYR A 1 96 ? -12.696 2.120 89.790 1.00 34.27 462 TYR A C 1
ATOM 1425 O O . TYR A 1 96 ? -12.691 1.709 90.966 1.00 35.00 462 TYR A O 1
ATOM 1429 N N . LEU A 1 97 ? -13.604 2.966 89.341 1.00 32.87 463 LEU A N 1
ATOM 1430 C CA . LEU A 1 97 ? -14.571 3.589 90.209 1.00 32.16 463 LEU A CA 1
ATOM 1431 C C . LEU A 1 97 ? -15.643 4.156 89.292 1.00 28.83 463 LEU A C 1
ATOM 1432 O O . LEU A 1 97 ? -15.714 3.817 88.103 1.00 27.44 463 LEU A O 1
ATOM 1448 N N . THR A 1 98 ? -16.474 5.027 89.814 1.00 28.52 464 THR A N 1
ATOM 1449 C CA . THR A 1 98 ? -17.444 5.693 88.991 1.00 26.74 464 THR A CA 1
ATOM 1450 C C . THR A 1 98 ? -17.485 7.127 89.453 1.00 25.73 464 THR A C 1
ATOM 1451 O O . THR A 1 98 ? -17.056 7.475 90.574 1.00 26.07 464 THR A O 1
ATOM 1462 N N . VAL A 1 99 ? -18.026 7.966 88.595 1.00 25.39 465 VAL A N 1
ATOM 1463 C CA . VAL A 1 99 ? -18.316 9.326 88.994 1.00 26.18 465 VAL A CA 1
ATOM 1464 C C . VAL A 1 99 ? -19.234 9.322 90.224 1.00 28.60 465 VAL A C 1
ATOM 1465 O O . VAL A 1 99 ? -19.172 10.218 91.037 1.00 31.54 465 VAL A O 1
ATOM 1478 N N . SER A 1 100 ? -20.087 8.311 90.325 1.00 28.31 466 SER A N 1
ATOM 1479 C CA . SER A 1 100 ? -21.070 8.204 91.399 1.00 30.77 466 SER A CA 1
ATOM 1480 C C . SER A 1 100 ? -20.524 7.693 92.729 1.00 30.63 466 SER A C 1
ATOM 1481 O O . SER A 1 100 ? -21.151 7.856 93.774 1.00 34.64 466 SER A O 1
ATOM 1489 N N . SER A 1 101 ? -19.387 7.027 92.695 1.00 24.34 467 SER A N 1
ATOM 1490 C CA A SER A 1 101 ? -18.846 6.407 93.883 0.52 23.64 467 SER A CA 1
ATOM 1491 C CA B SER A 1 101 ? -18.833 6.411 93.891 0.48 23.71 467 SER A CA 1
ATOM 1492 C C . SER A 1 101 ? -17.347 6.510 93.808 1.00 22.50 467 SER A C 1
ATOM 1493 O O . SER A 1 101 ? -16.715 5.758 93.063 1.00 23.65 467 SER A O 1
ATOM 1508 N N . HIS A 1 102 ? -16.794 7.481 94.514 1.00 23.26 468 HIS A N 1
ATOM 1509 C CA . HIS A 1 102 ? -15.384 7.799 94.390 1.00 23.79 468 HIS A CA 1
ATOM 1510 C C . HIS A 1 102 ? -14.864 8.196 95.765 1.00 21.43 468 HIS A C 1
ATOM 1511 O O . HIS A 1 102 ? -15.621 8.669 96.604 1.00 23.53 468 HIS A O 1
ATOM 1525 N N . PRO A 1 103 ? -13.560 8.030 95.991 1.00 20.69 469 PRO A N 1
ATOM 1526 C CA . PRO A 1 103 ? -12.989 8.502 97.252 1.00 20.52 469 PRO A CA 1
ATOM 1527 C C . PRO A 1 103 ? -13.134 10.022 97.360 1.00 18.99 469 PRO A C 1
ATOM 1528 O O . PRO A 1 103 ? -13.036 10.746 96.361 1.00 18.85 469 PRO A O 1
ATOM 1539 N N . ASN A 1 104 ? -13.329 10.533 98.568 1.00 17.79 470 ASN A N 1
ATOM 1540 C CA . ASN A 1 104 ? -13.444 11.953 98.724 1.00 19.32 470 ASN A CA 1
ATOM 1541 C C . ASN A 1 104 ? -12.181 12.688 98.260 1.00 18.17 470 ASN A C 1
ATOM 1542 O O . ASN A 1 104 ? -12.231 13.843 97.829 1.00 18.71 470 ASN A O 1
ATOM 1553 N N . SER A 1 105 ? -11.038 12.022 98.348 1.00 17.85 471 SER A N 1
ATOM 1554 C CA . SER A 1 105 ? -9.803 12.657 97.952 1.00 18.62 471 SER A CA 1
ATOM 1555 C C . SER A 1 105 ? -9.787 13.057 96.464 1.00 17.42 471 SER A C 1
ATOM 1556 O O . SER A 1 105 ? -9.016 13.935 96.054 1.00 20.80 471 SER A O 1
ATOM 1564 N N . LEU A 1 106 ? -10.648 12.433 95.665 1.00 16.32 472 LEU A N 1
ATOM 1565 C CA . LEU A 1 106 ? -10.712 12.690 94.216 1.00 17.55 472 LEU A CA 1
ATOM 1566 C C . LEU A 1 106 ? -11.816 13.693 93.846 1.00 18.89 472 LEU A C 1
ATOM 1567 O O . LEU A 1 106 ? -12.031 13.983 92.667 1.00 18.14 472 LEU A O 1
ATOM 1583 N N . MET A 1 107 ? -12.489 14.263 94.833 1.00 19.25 473 MET A N 1
ATOM 1584 C CA A MET A 1 107 ? -13.605 15.153 94.549 0.53 20.35 473 MET A CA 1
ATOM 1585 C CA B MET A 1 107 ? -13.606 15.160 94.561 0.47 20.16 473 MET A CA 1
ATOM 1586 C C . MET A 1 107 ? -13.230 16.311 93.618 1.00 18.73 473 MET A C 1
ATOM 1587 O O . MET A 1 107 ? -13.938 16.601 92.658 1.00 18.28 473 MET A O 1
ATOM 1614 N N . LYS A 1 108 ? -12.122 16.982 93.884 1.00 17.34 474 LYS A N 1
ATOM 1615 C CA . LYS A 1 108 ? -11.768 18.129 93.051 1.00 17.96 474 LYS A CA 1
ATOM 1616 C C . LYS A 1 108 ? -11.453 17.714 91.604 1.00 15.63 474 LYS A C 1
ATOM 1617 O O . LYS A 1 108 ? -11.860 18.377 90.644 1.00 15.91 474 LYS A O 1
ATOM 1636 N N . LYS A 1 109 ? -10.697 16.642 91.462 1.00 15.04 475 LYS A N 1
ATOM 1637 C CA . LYS A 1 109 ? -10.359 16.156 90.127 1.00 14.92 475 LYS A CA 1
ATOM 1638 C C . LYS A 1 109 ? -11.590 15.698 89.359 1.00 14.92 475 LYS A C 1
ATOM 1639 O O . LYS A 1 109 ? -11.671 15.866 88.145 1.00 15.87 475 LYS A O 1
ATOM 1658 N N . ILE A 1 110 ? -12.533 15.066 90.045 1.00 16.14 476 ILE A N 1
ATOM 1659 C CA . ILE A 1 110 ? -13.768 14.648 89.399 1.00 16.06 476 ILE A CA 1
ATOM 1660 C C . ILE A 1 110 ? -14.596 15.845 88.955 1.00 16.47 476 ILE A C 1
ATOM 1661 O O . ILE A 1 110 ? -15.145 15.855 87.874 1.00 15.53 476 ILE A O 1
ATOM 1677 N N . THR A 1 111 ? -14.672 16.885 89.789 1.00 16.03 477 THR A N 1
ATOM 1678 C CA . THR A 1 111 ? -15.336 18.116 89.357 1.00 15.89 477 THR A CA 1
ATOM 1679 C C . THR A 1 111 ? -14.680 18.682 88.078 1.00 14.91 477 THR A C 1
ATOM 1680 O O . THR A 1 111 ? -15.372 19.069 87.132 1.00 15.60 477 THR A O 1
ATOM 1691 N N . LEU A 1 112 ? -13.353 18.743 88.072 1.00 14.16 478 LEU A N 1
ATOM 1692 C CA . LEU A 1 112 ? -12.627 19.204 86.886 1.00 13.36 478 LEU A CA 1
ATOM 1693 C C . LEU A 1 112 ? -12.962 18.353 85.672 1.00 14.75 478 LEU A C 1
ATOM 1694 O O . LEU A 1 112 ? -13.227 18.908 84.592 1.00 15.61 478 LEU A O 1
ATOM 1710 N N . LEU A 1 113 ? -12.962 17.036 85.831 1.00 15.35 479 LEU A N 1
ATOM 1711 C CA A LEU A 1 113 ? -13.292 16.215 84.682 0.32 16.59 479 LEU A CA 1
ATOM 1712 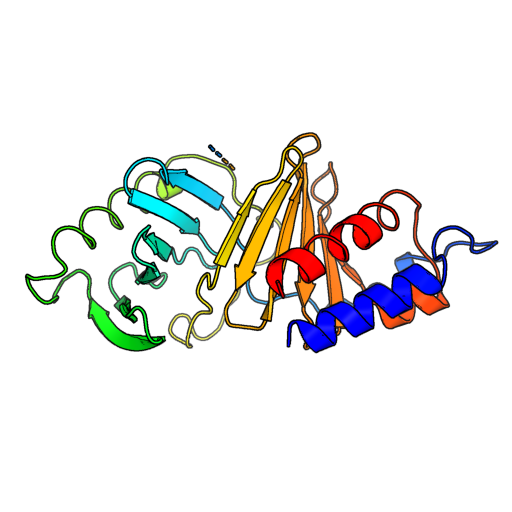C CA B LEU A 1 113 ? -13.333 16.132 84.751 0.68 15.93 479 LEU A CA 1
ATOM 1713 C C . LEU A 1 113 ? -14.714 16.491 84.208 1.00 16.10 479 LEU A C 1
ATOM 1714 O O . LEU A 1 113 ? -14.950 16.537 83.005 1.00 16.92 479 LEU A O 1
ATOM 1745 N N . LYS A 1 114 ? -15.656 16.703 85.114 1.00 15.85 480 LYS A N 1
ATOM 1746 C CA . LYS A 1 114 ? -17.033 17.009 84.707 1.00 15.70 480 LYS A CA 1
ATOM 1747 C C . LYS A 1 114 ? -17.092 18.292 83.882 1.00 16.15 480 LYS A C 1
ATOM 1748 O O . LYS A 1 114 ? -17.805 18.365 82.885 1.00 17.18 480 LYS A O 1
ATOM 1767 N N . TYR A 1 115 ? -16.336 19.304 84.299 1.00 14.71 481 TYR A N 1
ATOM 1768 C CA . TYR A 1 115 ? -16.323 20.565 83.557 1.00 16.36 481 TYR A CA 1
ATOM 1769 C C . TYR A 1 115 ? -15.719 20.397 82.166 1.00 17.05 481 TYR A C 1
ATOM 1770 O O . TYR A 1 115 ? -16.270 20.915 81.197 1.00 17.42 481 TYR A O 1
ATOM 1788 N N . 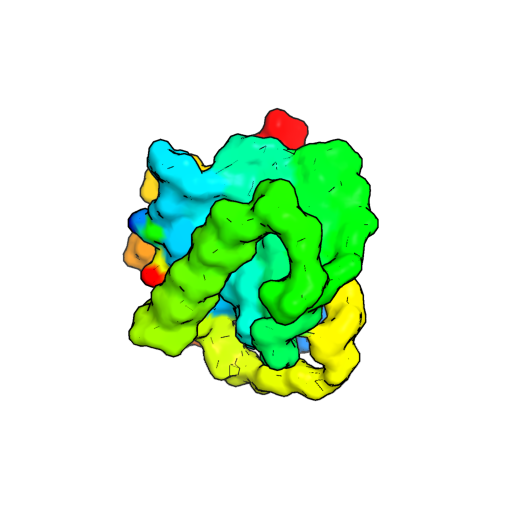PHE A 1 116 ? -14.616 19.645 82.075 1.00 16.57 482 PHE A N 1
ATOM 1789 C CA . PHE A 1 116 ? -14.022 19.386 80.769 1.00 15.98 482 PHE A CA 1
ATOM 1790 C C . PHE A 1 116 ? -15.008 18.594 79.890 1.00 18.08 482 PHE A C 1
ATOM 1791 O O . PHE A 1 116 ? -15.177 18.893 78.700 1.00 18.79 482 PHE A O 1
ATOM 1808 N N . ARG A 1 117 ? -15.638 17.570 80.460 1.00 18.99 483 ARG A N 1
ATOM 1809 C CA . ARG A 1 117 ? -16.626 16.768 79.737 1.00 19.07 483 ARG A CA 1
ATOM 1810 C C . ARG A 1 117 ? -17.776 17.625 79.220 1.00 21.65 483 ARG A C 1
ATOM 1811 O O . ARG A 1 117 ? -18.169 17.529 78.058 1.00 21.77 483 ARG A O 1
ATOM 1832 N N . ASN A 1 118 ? -18.289 18.498 80.073 1.00 21.08 484 ASN A N 1
ATOM 1833 C CA A ASN A 1 118 ? -19.403 19.346 79.694 0.75 20.94 484 ASN A CA 1
ATOM 1834 C CA B ASN A 1 118 ? -19.408 19.364 79.720 0.25 21.61 484 ASN A CA 1
ATOM 1835 C C . ASN A 1 118 ? -18.987 20.250 78.561 1.00 20.91 484 ASN A C 1
ATOM 1836 O O . ASN A 1 118 ? -19.707 20.397 77.572 1.00 21.53 484 ASN A O 1
ATOM 1857 N N . TYR A 1 119 ? -17.800 20.816 78.672 1.00 20.78 485 TYR A N 1
ATOM 1858 C CA . TYR A 1 119 ? -17.368 21.766 77.660 1.00 18.89 485 TYR A CA 1
ATOM 1859 C C . TYR A 1 119 ? -17.228 21.065 76.301 1.00 19.72 485 TYR A C 1
ATOM 1860 O O . TYR A 1 119 ? -17.698 21.579 75.277 1.00 19.33 485 TYR A O 1
ATOM 1878 N N . MET A 1 120 ? -16.642 19.871 76.287 1.00 19.61 486 MET A N 1
ATOM 1879 C CA . MET A 1 120 ? -16.430 19.186 75.010 1.00 21.19 486 MET A CA 1
ATOM 1880 C C . MET A 1 120 ? -17.691 18.493 74.514 1.00 21.25 486 MET A C 1
ATOM 1881 O O . MET A 1 120 ? -17.743 18.053 73.351 1.00 24.25 486 MET A O 1
ATOM 1895 N N . SER A 1 121 ? -18.702 18.397 75.367 1.00 22.66 487 SER A N 1
ATOM 1896 C CA . SER A 1 121 ? -20.011 17.963 74.919 1.00 23.42 487 SER A CA 1
ATOM 1897 C C . SER A 1 121 ? -20.734 19.082 74.143 1.00 21.70 487 SER A C 1
ATOM 1898 O O . SER A 1 121 ? -21.564 18.814 73.290 1.00 24.56 487 SER A O 1
ATOM 1906 N N . GLU A 1 122 ? -20.385 20.336 74.442 1.00 20.59 488 GLU A N 1
ATOM 1907 C CA . GLU A 1 122 ? -21.137 21.490 73.953 1.00 21.20 488 GLU A CA 1
ATOM 1908 C C . GLU A 1 122 ? -20.406 22.324 72.927 1.00 20.52 488 GLU A C 1
ATOM 1909 O O . GLU A 1 122 ? -21.012 23.167 72.306 1.00 23.68 488 GLU A O 1
ATOM 1921 N N . HIS A 1 123 ? -19.112 22.112 72.769 1.00 18.14 489 HIS A N 1
ATOM 1922 C CA . HIS A 1 123 ? -18.303 22.958 71.907 1.00 18.51 489 HIS A CA 1
ATOM 1923 C C . HIS A 1 123 ? -17.399 22.040 71.099 1.00 17.97 489 HIS A C 1
ATOM 1924 O O . HIS A 1 123 ? -17.123 20.888 71.516 1.00 17.29 489 HIS A O 1
ATOM 1938 N N . LEU A 1 124 ? -16.961 22.584 69.967 1.00 18.92 490 LEU A N 1
ATOM 1939 C CA . LEU A 1 124 ? -15.899 22.033 69.130 1.00 18.39 490 LEU A CA 1
ATOM 1940 C C . LEU A 1 124 ? -16.374 20.904 68.216 1.00 18.07 490 LEU A C 1
ATOM 1941 O O . LEU A 1 124 ? -17.381 20.250 68.446 1.00 20.53 490 LEU A O 1
ATOM 1957 N N . LEU A 1 125 ? -15.644 20.721 67.132 1.00 18.15 491 LEU A N 1
ATOM 1958 C CA . LEU A 1 125 ? -15.903 19.632 66.191 1.00 17.12 491 LEU A CA 1
ATOM 1959 C C . LEU A 1 125 ? -15.143 18.367 66.568 1.00 16.45 491 LEU A C 1
ATOM 1960 O O . LEU A 1 125 ? -14.134 18.426 67.241 1.00 18.05 491 LEU A O 1
ATOM 1976 N N . LYS A 1 126 ? -15.646 17.213 66.170 1.00 17.21 492 LYS A N 1
ATOM 1977 C CA . LYS A 1 126 ? -14.960 15.953 66.413 1.00 17.00 492 LYS A CA 1
ATOM 1978 C C . LYS A 1 126 ? -14.089 15.632 65.245 1.00 15.89 492 LYS A C 1
ATOM 1979 O O . LYS A 1 126 ? -14.589 15.447 64.136 1.00 17.11 492 LYS A O 1
ATOM 1998 N N . ALA A 1 127 ? -12.793 15.491 65.497 1.00 16.04 493 ALA A N 1
ATOM 1999 C CA . ALA A 1 127 ? -11.913 15.016 64.429 1.00 14.44 493 ALA A CA 1
ATOM 2000 C C . ALA A 1 127 ? -12.293 13.590 64.055 1.00 13.35 493 ALA A C 1
ATOM 2001 O O . ALA A 1 127 ? -12.640 12.769 64.919 1.00 14.32 493 ALA A O 1
ATOM 2008 N N . GLY A 1 128 ? -12.265 13.282 62.769 1.00 13.82 494 GLY A N 1
ATOM 2009 C CA . GLY A 1 128 ? -12.615 11.945 62.349 1.00 13.71 494 GLY A CA 1
ATOM 2010 C C . GLY A 1 128 ? -14.091 11.581 62.402 1.00 14.33 494 GLY A C 1
ATOM 2011 O O . GLY A 1 128 ? -14.420 10.396 62.422 1.00 15.61 494 GLY A O 1
ATOM 2015 N N . ALA A 1 129 ? -14.954 12.581 62.397 1.00 14.60 495 ALA A N 1
ATOM 2016 C CA . ALA A 1 129 ? -16.385 12.367 62.560 1.00 16.05 495 ALA A CA 1
ATOM 2017 C C . ALA A 1 129 ? -16.969 11.592 61.394 1.00 17.21 495 ALA A C 1
ATOM 2018 O O . ALA A 1 129 ? -18.053 11.024 61.477 1.00 18.81 495 ALA A O 1
ATOM 2025 N N . ASN A 1 130 ? -16.266 11.575 60.276 1.00 15.70 496 ASN A N 1
ATOM 2026 C CA . ASN A 1 130 ? -16.733 10.834 59.105 1.00 16.90 496 ASN A CA 1
ATOM 2027 C C . ASN A 1 130 ? -16.542 9.319 59.232 1.00 17.65 496 ASN A C 1
ATOM 2028 O O . ASN A 1 130 ? -17.133 8.561 58.466 1.00 19.48 496 ASN A O 1
ATOM 2039 N N . ILE A 1 131 ? -15.728 8.860 60.178 1.00 17.04 497 ILE A N 1
ATOM 2040 C CA . ILE A 1 131 ? -15.483 7.430 60.358 1.00 17.29 497 ILE A CA 1
ATOM 2041 C C . ILE A 1 131 ? -16.591 6.820 61.221 1.00 17.25 497 ILE A C 1
ATOM 2042 O O . ILE A 1 131 ? -16.924 7.351 62.281 1.00 18.95 497 ILE A O 1
ATOM 2058 N N . THR A 1 132 ? -17.085 5.665 60.799 1.00 18.21 498 THR A N 1
ATOM 2059 C CA . THR A 1 132 ? -18.173 4.981 61.504 1.00 19.51 498 THR A CA 1
ATOM 2060 C C . THR A 1 132 ? -17.857 4.838 62.973 1.00 20.79 498 THR A C 1
ATOM 2061 O O . THR A 1 132 ? -16.771 4.400 63.325 1.00 20.46 498 THR A O 1
ATOM 2072 N N . PRO A 1 133 ? -18.802 5.199 63.847 1.00 21.94 499 PRO A N 1
ATOM 2073 C CA . PRO A 1 133 ? -18.589 4.901 65.269 1.00 23.49 499 PRO A CA 1
ATOM 2074 C C . PRO A 1 133 ? -18.448 3.407 65.510 1.00 26.47 499 PRO A C 1
ATOM 2075 O O . PRO A 1 133 ? -19.205 2.622 64.949 1.00 27.36 499 PRO A O 1
ATOM 2086 N N . ARG A 1 134 ? -17.481 3.013 66.327 1.00 31.57 500 ARG A N 1
ATOM 2087 C CA . ARG A 1 134 ? -17.165 1.601 66.462 1.00 38.54 500 ARG A CA 1
ATOM 2088 C C . ARG A 1 134 ? -18.237 0.944 67.306 1.00 42.62 500 ARG A C 1
ATOM 2089 O O . ARG A 1 134 ? -18.728 1.533 68.278 1.00 41.80 500 ARG A O 1
ATOM 2093 N N . GLU A 1 135 ? -18.636 -0.251 66.871 1.00 46.49 501 GLU A N 1
ATOM 2094 C CA . GLU A 1 135 ? -19.409 -1.171 67.684 1.00 49.31 501 GLU A CA 1
ATOM 2095 C C . GLU A 1 135 ? -18.410 -2.198 68.166 1.00 49.10 501 GLU A C 1
ATOM 2096 O O . GLU A 1 135 ? -17.738 -2.867 67.366 1.00 50.93 501 GLU A O 1
ATOM 2100 N N . GLY A 1 136 ? -18.301 -2.304 69.47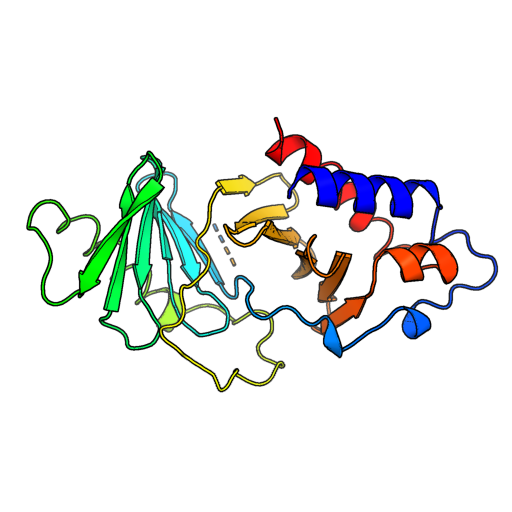7 1.00 46.89 502 GLY A N 1
ATOM 2101 C CA . GLY A 1 136 ? -17.337 -3.184 70.101 1.00 44.43 502 GLY A CA 1
ATOM 2102 C C . GLY A 1 136 ? -17.533 -3.076 71.593 1.00 40.50 502 GLY A C 1
ATOM 2103 O O . GLY A 1 136 ? -18.593 -2.659 72.049 1.00 40.91 502 GLY A O 1
ATOM 2107 N N . ASP A 1 137 ? -16.515 -3.432 72.359 1.00 35.47 503 ASP A N 1
ATOM 2108 C CA . ASP A 1 137 ? -16.649 -3.451 73.804 1.00 32.03 503 ASP A CA 1
ATOM 2109 C C . ASP A 1 137 ? -16.306 -2.063 74.302 1.00 30.42 503 ASP A C 1
ATOM 2110 O O . ASP A 1 137 ? -15.130 -1.701 74.355 1.00 29.04 503 ASP A O 1
ATOM 2119 N N . GLU A 1 138 ? -17.353 -1.302 74.647 1.00 27.79 504 GLU A N 1
ATOM 2120 C CA . GLU A 1 138 ? -17.231 0.097 75.089 1.00 27.54 504 GLU A CA 1
ATOM 2121 C C . GLU A 1 138 ? -16.533 0.223 76.445 1.00 24.21 504 GLU A C 1
ATOM 2122 O O . GLU A 1 138 ? -16.177 1.316 76.834 1.00 25.04 504 GLU A O 1
ATOM 2134 N N . LEU A 1 139 ? -16.345 -0.881 77.176 1.00 23.90 505 LEU A N 1
ATOM 2135 C CA . LEU A 1 139 ? -15.606 -0.835 78.424 1.00 24.27 505 LEU A CA 1
ATOM 2136 C C . LEU A 1 139 ? -14.265 -1.541 78.333 1.00 24.33 505 LEU A C 1
ATOM 2137 O O . LEU A 1 139 ? -13.545 -1.590 79.311 1.00 25.23 505 LEU A O 1
ATOM 2153 N N . ALA A 1 140 ? -13.892 -2.045 77.157 1.00 24.18 506 ALA A N 1
ATOM 2154 C CA . ALA A 1 140 ? -12.540 -2.567 77.014 1.00 23.16 506 ALA A CA 1
ATOM 2155 C C . ALA A 1 140 ? -11.557 -1.427 77.318 1.00 21.81 506 ALA A C 1
ATOM 2156 O O . ALA A 1 140 ? -11.838 -0.269 77.063 1.00 21.95 506 ALA A O 1
ATOM 2163 N N . ARG A 1 141 ? -10.402 -1.772 77.882 1.00 23.94 507 ARG A N 1
ATOM 2164 C CA . ARG A 1 141 ? -9.508 -0.800 78.475 1.00 23.78 507 ARG A CA 1
ATOM 2165 C C . ARG A 1 141 ? -9.156 0.264 77.457 1.00 21.40 507 ARG A C 1
ATOM 2166 O O . ARG A 1 141 ? -8.690 -0.030 76.358 1.00 23.17 507 ARG A O 1
ATOM 2170 N N . LEU A 1 142 ? -9.402 1.511 77.830 1.00 20.19 508 LEU A N 1
ATOM 2171 C CA . LEU A 1 142 ? -9.145 2.633 76.933 1.00 18.53 508 LEU A CA 1
ATOM 2172 C C . LEU A 1 142 ? -7.704 3.059 77.028 1.00 19.10 508 LEU A C 1
ATOM 2173 O O . LEU A 1 142 ? -7.114 3.045 78.104 1.00 21.02 508 LEU A O 1
ATOM 2189 N N . PRO A 1 143 ? -7.121 3.500 75.911 1.00 18.72 509 PRO A N 1
ATOM 2190 C CA . PRO A 1 143 ? -5.807 4.129 76.047 1.00 18.09 509 PRO A CA 1
ATOM 2191 C C . PRO A 1 143 ? -5.977 5.472 76.734 1.00 18.25 509 PRO A C 1
ATOM 2192 O O . PRO A 1 143 ? -7.053 6.071 76.627 1.00 20.12 509 PRO A O 1
ATOM 2203 N N . TYR A 1 144 ? -4.938 5.939 77.411 1.00 19.23 510 TYR A N 1
ATOM 2204 C CA . TYR A 1 144 ? -4.986 7.249 78.065 1.00 18.68 510 TYR A CA 1
ATOM 2205 C C . TYR A 1 144 ? -3.846 8.106 77.518 1.00 17.83 510 TYR A C 1
ATOM 2206 O O . TYR A 1 144 ? -2.912 7.605 76.879 1.00 19.14 510 TYR A O 1
ATOM 2224 N N . LEU A 1 145 ? -3.924 9.403 77.774 1.00 16.56 511 LEU A N 1
ATOM 2225 C CA . LEU A 1 145 ? -2.881 10.313 77.358 1.00 17.17 511 LEU A CA 1
ATOM 2226 C C . LEU A 1 145 ? -1.689 10.178 78.299 1.00 18.44 511 LEU A C 1
ATOM 2227 O O . LEU A 1 145 ? -1.764 10.520 79.492 1.00 19.78 511 LEU A O 1
ATOM 2243 N N . ARG A 1 146 ? -0.593 9.652 77.766 1.00 18.57 512 ARG A N 1
ATOM 2244 C CA A ARG A 1 146 ? 0.618 9.481 78.547 0.53 20.22 512 ARG A CA 1
ATOM 2245 C CA B ARG A 1 146 ? 0.643 9.490 78.535 0.47 20.01 512 ARG A CA 1
ATOM 2246 C C . ARG A 1 146 ? 1.337 10.816 78.723 1.00 21.12 512 ARG A C 1
ATOM 2247 O O . ARG A 1 146 ? 1.724 11.177 79.849 1.00 23.73 512 ARG A O 1
ATOM 2288 N N . THR A 1 147 ? 1.514 11.536 77.616 1.00 20.82 513 THR A N 1
ATOM 2289 C CA . THR A 1 147 ? 2.122 12.844 77.668 1.00 23.55 513 THR A CA 1
ATOM 2290 C C . THR A 1 147 ? 1.701 13.626 76.456 1.00 20.26 513 THR A C 1
ATOM 2291 O O . THR A 1 147 ? 1.188 13.071 75.492 1.00 19.98 513 THR A O 1
ATOM 2302 N N . TRP A 1 148 ? 1.862 14.937 76.551 1.00 18.65 514 TRP A N 1
ATOM 2303 C CA . TRP A 1 148 ? 1.586 15.818 75.436 1.00 18.84 514 TRP A CA 1
ATOM 2304 C C . TRP A 1 148 ? 2.523 17.002 75.533 1.00 18.97 514 TRP A C 1
ATOM 2305 O O . TRP A 1 148 ? 3.120 17.277 76.593 1.00 20.15 514 TRP A O 1
ATOM 2326 N N . PHE A 1 149 ? 2.676 17.693 74.417 1.00 18.17 515 PHE A N 1
ATOM 2327 C CA . PHE A 1 149 ? 3.321 19.003 74.432 1.00 17.56 515 PHE A CA 1
ATOM 2328 C C . PHE A 1 149 ? 2.885 19.777 73.206 1.00 17.15 515 PHE A C 1
ATOM 2329 O O . PHE A 1 149 ? 2.273 19.204 72.291 1.00 17.70 515 PHE A O 1
ATOM 2346 N N . ARG A 1 150 ? 3.205 21.069 73.179 1.00 17.92 516 ARG A N 1
ATOM 2347 C CA . ARG A 1 150 ? 2.872 21.928 72.033 1.00 18.74 516 ARG A CA 1
ATOM 2348 C C . ARG A 1 150 ? 4.115 22.587 71.520 1.00 19.11 516 ARG A C 1
ATOM 2349 O O . ARG A 1 150 ? 5.062 22.817 72.274 1.00 21.43 516 ARG A O 1
ATOM 2370 N N . THR A 1 151 ? 4.120 22.850 70.222 1.00 17.59 517 THR A N 1
ATOM 2371 C CA . THR A 1 151 ? 5.157 23.646 69.611 1.00 17.76 517 THR A CA 1
ATOM 2372 C C . THR A 1 151 ? 4.414 24.818 69.027 1.00 17.81 517 THR A C 1
ATOM 2373 O O . THR A 1 151 ? 3.197 24.967 69.192 1.00 17.72 517 THR A O 1
ATOM 2384 N N . ARG A 1 152 ? 5.115 25.661 68.301 1.00 19.08 518 ARG A N 1
ATOM 2385 C CA A ARG A 1 152 ? 4.470 26.784 67.635 0.66 18.72 518 ARG A CA 1
ATOM 2386 C CA B ARG A 1 152 ? 4.458 26.778 67.641 0.34 18.72 518 ARG A CA 1
ATOM 2387 C C . ARG A 1 152 ? 3.484 26.301 66.560 1.00 18.96 518 ARG A C 1
ATOM 2388 O O . ARG A 1 152 ? 2.503 26.978 66.268 1.00 21.51 518 ARG A O 1
ATOM 2429 N N A SER A 1 153 ? 3.730 25.139 65.964 0.33 18.19 519 SER A N 1
ATOM 2430 N N B SER A 1 153 ? 3.757 25.129 65.982 0.67 17.68 519 SER A N 1
ATOM 2431 C CA A SER A 1 153 ? 2.924 24.718 64.824 0.33 18.11 519 SER A CA 1
ATOM 2432 C CA B SER A 1 153 ? 3.041 24.639 64.815 0.67 17.78 519 SER A CA 1
ATOM 2433 C C A SER A 1 153 ? 1.953 23.571 65.103 0.33 16.47 519 SER A C 1
ATOM 2434 C C B SER A 1 153 ? 1.979 23.583 65.107 0.67 15.72 519 SER A C 1
ATOM 2435 O O A SER A 1 153 ? 1.079 23.302 64.269 0.33 16.53 519 SER A O 1
ATOM 2436 O O B SER A 1 153 ? 1.083 23.368 64.270 0.67 16.35 519 SER A O 1
ATOM 2451 N N . ALA A 1 154 ? 2.094 22.874 66.232 1.00 15.94 520 ALA A N 1
ATOM 2452 C CA . ALA A 1 154 ? 1.288 21.684 66.446 1.00 14.97 520 ALA A CA 1
ATOM 2453 C C . ALA A 1 154 ? 1.126 21.321 67.912 1.00 14.71 520 ALA A C 1
ATOM 2454 O O . ALA A 1 154 ? 1.868 21.799 68.770 1.00 15.51 520 ALA A O 1
ATOM 2462 N N . ILE A 1 155 ? 0.123 20.477 68.204 1.00 14.15 521 ILE A N 1
ATOM 2463 C CA . ILE A 1 155 ? 0.022 19.771 69.483 1.00 13.27 521 ILE A CA 1
ATOM 2464 C C . ILE A 1 155 ? 0.337 18.300 69.227 1.00 13.28 521 ILE A C 1
ATOM 2465 O O . ILE A 1 155 ? -0.077 17.754 68.200 1.00 15.07 521 ILE A O 1
ATOM 2481 N N . ILE A 1 156 ? 1.105 17.710 70.142 1.00 15.03 522 ILE A N 1
ATOM 2482 C CA . ILE A 1 156 ? 1.580 16.345 70.052 1.00 15.05 522 ILE A CA 1
ATOM 2483 C C . ILE A 1 156 ? 1.019 15.564 71.241 1.00 15.87 522 ILE A C 1
ATOM 2484 O O . ILE A 1 156 ? 1.196 15.975 72.390 1.00 16.00 522 ILE A O 1
ATOM 2500 N N . LEU A 1 157 ? 0.312 14.474 70.942 1.00 14.84 523 LEU A N 1
ATOM 2501 C CA . LEU A 1 157 ? -0.431 13.700 71.917 1.00 14.91 523 LEU A CA 1
ATOM 2502 C C . LEU A 1 157 ? 0.050 12.246 71.835 1.00 16.36 523 LEU A C 1
ATOM 2503 O O . LEU A 1 157 ? -0.043 11.598 70.780 1.00 16.24 523 LEU A O 1
ATOM 2519 N N . HIS A 1 158 ? 0.549 11.719 72.942 1.00 16.86 524 HIS A N 1
ATOM 2520 C CA . HIS A 1 158 ? 1.083 10.375 72.964 1.00 15.83 524 HIS A CA 1
ATOM 2521 C C . HIS A 1 158 ? 0.171 9.509 73.846 1.00 16.66 524 HIS A C 1
ATOM 2522 O O . HIS A 1 158 ? 0.070 9.777 75.050 1.00 17.11 524 HIS A O 1
ATOM 2536 N N . LEU A 1 159 ? -0.510 8.531 73.225 1.00 16.31 525 LEU A N 1
ATOM 2537 C CA . LEU A 1 159 ? -1.392 7.632 73.944 1.00 16.38 525 LEU A CA 1
ATOM 2538 C C . LEU A 1 159 ? -0.694 6.380 74.452 1.00 16.76 525 LEU A C 1
ATOM 2539 O O . LEU A 1 159 ? 0.328 5.942 73.926 1.00 17.65 525 LEU A O 1
ATOM 2555 N N . SER A 1 160 ? -1.275 5.806 75.505 1.00 17.49 526 SER A N 1
ATOM 2556 C CA . SER A 1 160 ? -0.720 4.634 76.158 1.00 18.41 526 SER A CA 1
ATOM 2557 C C . SER A 1 160 ? -0.713 3.382 75.289 1.00 19.81 526 SER A C 1
ATOM 2558 O O . SER A 1 160 ? 0.002 2.422 75.617 1.00 22.05 526 SER A O 1
ATOM 2566 N N . ASN A 1 161 ? -1.462 3.375 74.182 1.00 18.66 527 ASN A N 1
ATOM 2567 C CA . ASN A 1 161 ? -1.395 2.244 73.250 1.00 17.27 527 ASN A CA 1
ATOM 2568 C C . ASN A 1 161 ? -0.262 2.415 72.236 1.00 18.91 527 ASN A C 1
ATOM 2569 O O . ASN A 1 161 ? -0.144 1.629 71.297 1.00 19.39 527 ASN A O 1
ATOM 2580 N N . GLY A 1 162 ? 0.575 3.434 72.438 1.00 17.36 528 GLY A N 1
ATOM 2581 C CA . GLY A 1 162 ? 1.701 3.681 71.546 1.00 18.34 528 GLY A CA 1
ATOM 2582 C C . GLY A 1 162 ? 1.464 4.681 70.435 1.00 17.50 528 GLY A C 1
ATOM 2583 O O . GLY A 1 162 ? 2.406 5.123 69.793 1.00 19.33 528 GLY A O 1
ATOM 2587 N N . SER A 1 163 ? 0.208 4.995 70.169 1.00 17.13 529 SER A N 1
ATOM 2588 C CA . SER A 1 163 ? -0.098 5.946 69.115 1.00 15.41 529 SER A CA 1
ATOM 2589 C C . SER A 1 163 ? 0.406 7.348 69.447 1.00 15.91 529 SER A C 1
ATOM 2590 O O . SER A 1 163 ? 0.387 7.756 70.599 1.00 16.96 529 SER A O 1
ATOM 2598 N N . VAL A 1 164 ? 0.819 8.073 68.401 1.00 14.28 530 VAL A N 1
ATOM 2599 C CA . VAL A 1 164 ? 1.201 9.472 68.489 1.00 13.89 530 VAL A CA 1
ATOM 2600 C C . VAL A 1 164 ? 0.338 10.241 67.501 1.00 12.31 530 VAL A C 1
ATOM 2601 O O . VAL A 1 164 ? 0.315 9.905 66.315 1.00 14.13 530 VAL A O 1
ATOM 2614 N N . GLN A 1 165 ? -0.339 11.271 67.991 1.00 13.18 531 GLN A N 1
ATOM 2615 C CA . GLN A 1 165 ? -1.166 12.098 67.138 1.00 12.86 531 GLN A CA 1
ATOM 2616 C C . GLN A 1 165 ? -0.562 13.501 67.122 1.00 14.27 531 GLN A C 1
ATOM 2617 O O . GLN A 1 165 ? -0.189 14.054 68.170 1.00 14.25 531 GLN A O 1
ATOM 2631 N N . ILE A 1 166 ? -0.503 14.071 65.925 1.00 12.66 532 ILE A N 1
ATOM 2632 C CA . ILE A 1 166 ? 0.046 15.413 65.746 1.00 14.23 532 ILE A CA 1
ATOM 2633 C C . ILE A 1 166 ? -0.995 16.220 64.977 1.00 12.16 532 ILE A C 1
ATOM 2634 O O . ILE A 1 166 ? -1.321 15.859 63.837 1.00 13.85 532 ILE A O 1
ATOM 2650 N N . ASN A 1 167 ? -1.508 17.285 65.616 1.00 12.80 533 ASN A N 1
ATOM 2651 C CA . ASN A 1 167 ? -2.472 18.171 64.969 1.00 12.98 533 ASN A CA 1
ATOM 2652 C C . ASN A 1 167 ? -1.799 19.488 64.665 1.00 14.88 533 ASN A C 1
ATOM 2653 O O . ASN A 1 167 ? -1.305 20.134 65.592 1.00 15.12 533 ASN A O 1
ATOM 2664 N N . PHE A 1 168 ? -1.786 19.855 63.382 1.00 14.05 534 PHE A N 1
ATOM 2665 C CA . PHE A 1 168 ? -1.184 21.119 62.929 1.00 14.43 534 PHE A CA 1
ATOM 2666 C C . PHE A 1 168 ? -2.197 22.234 63.006 1.00 14.23 534 PHE A C 1
ATOM 2667 O O . PHE A 1 168 ? -3.290 22.150 62.453 1.00 15.28 534 PHE A O 1
ATOM 2684 N N . PHE A 1 169 ? -1.850 23.295 63.717 1.00 15.55 535 PHE A N 1
ATOM 2685 C CA . PHE A 1 169 ? -2.801 24.348 64.035 1.00 18.18 535 PHE A CA 1
ATOM 2686 C C . PHE A 1 169 ? -3.238 25.124 62.820 1.00 18.65 535 PHE A C 1
ATOM 2687 O O . PHE A 1 169 ? -4.414 25.458 62.676 1.00 20.56 535 PHE A O 1
ATOM 2704 N N . GLN A 1 170 ? -2.310 25.428 61.931 1.00 18.96 536 GLN A N 1
ATOM 2705 C CA . GLN A 1 170 ? -2.610 26.415 60.906 1.00 19.21 536 GLN A CA 1
ATOM 2706 C C . GLN A 1 170 ? -3.581 25.921 59.821 1.00 18.58 536 GLN A C 1
ATOM 2707 O O . GLN A 1 170 ? -4.498 26.651 59.400 1.00 20.76 536 GLN A O 1
ATOM 2721 N N . ASP A 1 171 ? -3.374 24.689 59.362 1.00 16.87 537 ASP A N 1
ATOM 2722 C CA . ASP A 1 171 ? -4.163 24.151 58.263 1.00 17.26 537 ASP A CA 1
ATOM 2723 C C . ASP A 1 171 ? -5.075 23.005 58.649 1.00 16.12 537 ASP A C 1
ATOM 2724 O O . ASP A 1 171 ? -5.767 22.475 57.803 1.00 16.73 537 ASP A O 1
ATOM 2733 N N . HIS A 1 172 ? -5.105 22.669 59.932 1.00 14.27 538 HIS A N 1
ATOM 2734 C CA . HIS A 1 172 ? -6.029 21.664 60.471 1.00 13.22 538 HIS A CA 1
ATOM 2735 C C . HIS A 1 172 ? -5.745 20.237 60.002 1.00 12.71 538 HIS A C 1
ATOM 2736 O O . HIS A 1 172 ? -6.543 19.334 60.242 1.00 14.32 538 HIS A O 1
ATOM 2750 N N . THR A 1 173 ? -4.548 20.023 59.452 1.00 13.76 539 THR A N 1
ATOM 2751 C CA . THR A 1 173 ? -4.157 18.705 59.038 1.00 13.21 539 THR A CA 1
ATOM 2752 C C . THR A 1 173 ? -3.622 17.943 60.254 1.00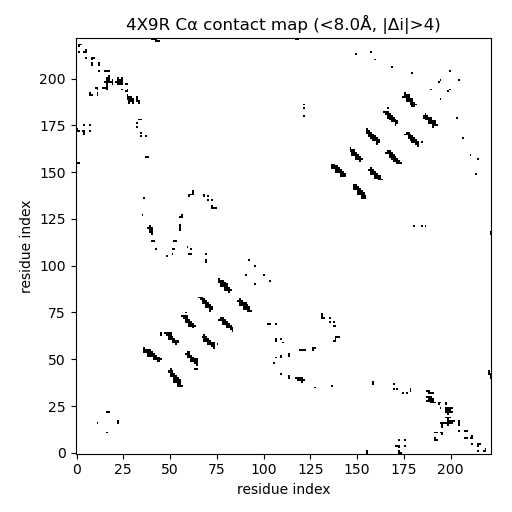 12.81 539 THR A C 1
ATOM 2753 O O . THR A 1 173 ? -3.193 18.544 61.249 1.00 12.90 539 THR A O 1
ATOM 2764 N N . LYS A 1 174 ? -3.698 16.614 60.203 1.00 11.84 540 LYS A N 1
ATOM 2765 C CA . LYS A 1 174 ? -3.388 15.775 61.362 1.00 12.94 540 LYS A CA 1
ATOM 2766 C C . LYS A 1 174 ? -2.780 14.456 60.937 1.00 12.37 540 LYS A C 1
ATOM 2767 O O . LYS A 1 174 ? -3.089 13.910 59.857 1.00 13.41 540 LYS A O 1
ATOM 2786 N N . LEU A 1 175 ? -1.885 13.965 61.785 1.00 12.24 541 LEU A N 1
ATOM 2787 C CA . LEU A 1 175 ? -1.345 12.613 61.648 1.00 12.34 541 LEU A CA 1
ATOM 2788 C C . LEU A 1 175 ? -1.679 11.793 62.873 1.00 13.03 541 LEU A C 1
ATOM 2789 O O . LEU A 1 175 ? -1.628 12.308 63.993 1.00 13.35 541 LEU A O 1
ATOM 2805 N N . ILE A 1 176 ? -2.038 10.525 62.637 1.00 12.85 542 ILE A N 1
ATOM 2806 C CA . ILE A 1 176 ? -2.195 9.554 63.721 1.00 13.87 542 ILE A CA 1
ATOM 2807 C C . ILE A 1 176 ? -1.260 8.404 63.386 1.00 13.96 542 ILE A C 1
ATOM 2808 O O . ILE A 1 176 ? -1.459 7.703 62.398 1.00 13.33 542 ILE A O 1
ATOM 2824 N N . LEU A 1 177 ? -0.205 8.268 64.168 1.00 14.13 543 LEU A N 1
ATOM 2825 C CA . LEU A 1 177 ? 0.832 7.290 63.905 1.00 14.45 543 LEU A CA 1
ATOM 2826 C C . LEU A 1 177 ? 0.690 6.124 64.869 1.00 14.82 543 LEU A C 1
ATOM 2827 O O . LEU A 1 177 ? 0.567 6.325 66.075 1.00 15.34 543 LEU A O 1
ATOM 2843 N N . CYS A 1 178 ? 0.715 4.912 64.334 1.00 14.63 544 CYS A N 1
ATOM 2844 C CA . CYS A 1 178 ? 0.619 3.719 65.177 1.00 15.81 544 CYS A CA 1
ATOM 2845 C C . CYS A 1 178 ? 1.803 2.817 64.903 1.00 16.95 544 CYS A C 1
ATOM 2846 O O . CYS A 1 178 ? 1.964 2.341 63.770 1.00 18.16 544 CYS A O 1
ATOM 2854 N N . PRO A 1 179 ? 2.614 2.532 65.937 1.00 16.47 545 PRO A N 1
ATOM 2855 C CA . PRO A 1 179 ? 3.806 1.717 65.714 1.00 18.27 545 PRO A CA 1
ATOM 2856 C C . PRO A 1 179 ? 3.470 0.225 65.659 1.00 18.22 545 PRO A C 1
ATOM 2857 O O . PRO A 1 179 ? 4.326 -0.557 65.250 1.00 20.57 545 PRO A O 1
ATOM 2868 N N . LEU A 1 180 ? 2.263 -0.173 66.049 1.00 18.99 546 LEU A N 1
ATOM 2869 C CA A LEU A 1 180 ? 1.898 -1.584 66.031 0.59 18.78 546 LEU A CA 1
ATOM 2870 C CA B LEU A 1 180 ? 1.906 -1.590 66.019 0.41 18.77 546 LEU A CA 1
ATOM 2871 C C . LEU A 1 180 ? 1.454 -1.971 64.627 1.00 19.41 546 LEU A C 1
ATOM 2872 O O . LEU A 1 180 ? 1.799 -3.046 64.111 1.00 21.55 546 LEU A O 1
ATOM 2903 N N . MET A 1 181 ? 0.672 -1.083 64.014 1.00 19.06 547 MET A N 1
ATOM 2904 C CA . MET A 1 181 ? 0.291 -1.251 62.610 1.00 19.23 547 MET A CA 1
ATOM 2905 C C . MET A 1 181 ? 1.408 -0.757 61.686 1.00 18.30 547 MET A C 1
ATOM 2906 O O . MET A 1 181 ? 1.384 -1.052 60.476 1.00 20.08 547 MET A O 1
ATOM 2920 N N . ALA A 1 182 ? 2.348 0.017 62.233 1.00 16.89 548 ALA A N 1
ATOM 2921 C CA . ALA A 1 182 ? 3.396 0.680 61.417 1.00 16.35 548 ALA A CA 1
ATOM 2922 C C . ALA A 1 182 ? 2.732 1.467 60.307 1.00 16.44 548 ALA A C 1
ATOM 2923 O O . ALA A 1 182 ? 3.059 1.359 59.124 1.00 17.29 548 ALA A O 1
ATOM 2930 N N . ALA A 1 183 ? 1.796 2.303 60.726 1.00 15.46 549 ALA A N 1
ATOM 2931 C CA . ALA A 1 183 ? 0.902 3.030 59.834 1.00 15.91 549 ALA A CA 1
ATOM 2932 C C . ALA A 1 183 ? 0.772 4.474 60.246 1.00 14.02 549 ALA A C 1
ATOM 2933 O O . ALA A 1 183 ? 1.025 4.845 61.397 1.00 15.65 549 ALA A O 1
ATOM 2940 N N . VAL A 1 184 ? 0.408 5.297 59.258 1.00 14.05 550 VAL A N 1
ATOM 2941 C CA . VAL A 1 184 ? 0.085 6.694 59.511 1.00 13.48 550 VAL A CA 1
ATOM 2942 C C . VAL A 1 184 ? -1.267 6.971 58.868 1.00 13.02 550 VAL A C 1
ATOM 2943 O O . VAL A 1 184 ? -1.495 6.634 57.696 1.00 13.79 550 VAL A O 1
ATOM 2956 N N . THR A 1 185 ? -2.131 7.624 59.636 1.00 13.23 551 THR A N 1
ATOM 2957 C CA . THR A 1 185 ? -3.386 8.140 59.102 1.00 12.98 551 THR A CA 1
ATOM 2958 C C . THR A 1 185 ? -3.195 9.622 58.894 1.00 12.67 551 THR A C 1
ATOM 2959 O O . THR A 1 185 ? -2.746 10.315 59.819 1.00 13.69 551 THR A O 1
ATOM 2970 N N . TYR A 1 186 ? -3.471 10.093 57.669 1.00 12.02 552 TYR A N 1
ATOM 2971 C CA . TYR A 1 186 ? -3.381 11.514 57.369 1.00 12.68 552 TYR A CA 1
ATOM 2972 C C . TYR A 1 186 ? -4.797 12.046 57.235 1.00 12.50 552 TYR A C 1
ATOM 2973 O O . TYR A 1 186 ? -5.587 11.540 56.445 1.00 13.56 552 TYR A O 1
ATOM 2991 N N . ILE A 1 187 ? -5.095 13.100 57.985 1.00 12.97 553 ILE A N 1
ATOM 2992 C CA . ILE A 1 187 ? -6.351 13.818 57.833 1.00 12.26 553 ILE A CA 1
ATOM 2993 C C . ILE A 1 187 ? -5.980 15.141 57.149 1.00 14.71 553 ILE A C 1
ATOM 2994 O O . ILE A 1 187 ? -5.283 15.975 57.751 1.00 14.44 553 ILE A O 1
ATOM 3010 N N . ASP A 1 188 ? -6.471 15.348 55.940 1.00 14.04 554 ASP A N 1
ATOM 3011 C CA . ASP A 1 188 ? -6.056 16.498 55.141 1.00 15.97 554 ASP A CA 1
ATOM 3012 C C . ASP A 1 188 ? -7.017 17.682 55.367 1.00 17.56 554 ASP A C 1
ATOM 3013 O O . ASP A 1 188 ? -7.888 17.624 56.226 1.00 16.63 554 ASP A O 1
ATOM 3022 N N . GLU A 1 189 ? -6.793 18.779 54.650 1.00 19.69 555 GLU A N 1
ATOM 3023 C CA . GLU A 1 189 ? -7.510 20.032 54.881 1.00 21.82 555 GLU A CA 1
ATOM 3024 C C . GLU A 1 189 ? -9.002 19.902 54.542 1.00 24.93 555 GLU A C 1
ATOM 3025 O O . GLU A 1 189 ? -9.826 20.691 55.028 1.00 27.04 555 GLU A O 1
ATOM 3037 N N . LYS A 1 190 ? -9.348 18.920 53.714 1.00 24.44 556 LYS A N 1
ATOM 3038 C CA . LYS A 1 190 ? -10.757 18.670 53.377 1.00 25.97 556 LYS A CA 1
ATOM 3039 C C . LYS A 1 190 ? -11.371 17.600 54.278 1.00 22.99 556 LYS A C 1
ATOM 3040 O O . LYS A 1 190 ? -12.504 17.195 54.077 1.00 25.60 556 LYS A O 1
ATOM 3044 N N A ARG A 1 191 ? -10.591 17.131 55.243 0.46 20.76 557 ARG A N 1
ATOM 3045 N N B ARG A 1 191 ? -10.610 17.168 55.278 0.54 20.27 557 ARG A N 1
ATOM 3046 C CA A ARG A 1 191 ? -11.029 16.102 56.185 0.46 18.70 557 ARG A CA 1
ATOM 3047 C CA B ARG A 1 191 ? -11.025 16.117 56.216 0.54 17.57 557 ARG A CA 1
ATOM 3048 C C A ARG A 1 191 ? -11.128 14.712 55.586 0.46 18.14 557 ARG A C 1
ATOM 3049 C C B ARG A 1 191 ? -11.179 14.727 55.560 0.54 17.58 557 ARG A C 1
ATOM 3050 O O A ARG A 1 191 ? -11.753 13.836 56.164 0.46 17.71 557 ARG A O 1
ATOM 3051 O O B ARG A 1 191 ? -11.870 13.870 56.084 0.54 17.87 557 ARG A O 1
ATOM 3092 N N . ASP A 1 192 ? -10.466 14.478 54.465 1.00 18.63 558 ASP A N 1
ATOM 3093 C CA A ASP A 1 192 ? -10.304 13.107 54.023 0.37 19.00 558 ASP A CA 1
ATOM 3094 C CA B ASP A 1 192 ? -10.272 13.110 54.008 0.63 18.26 558 ASP A CA 1
ATOM 3095 C C . ASP A 1 192 ? -9.366 12.424 55.025 1.00 18.56 558 ASP A C 1
ATOM 3096 O O . ASP A 1 192 ? -8.423 13.034 55.490 1.00 20.74 558 ASP A O 1
ATOM 3113 N N . PHE A 1 193 ? -9.652 11.164 55.345 1.00 16.92 559 PHE A N 1
ATOM 3114 C CA . PHE A 1 193 ? -9.012 10.387 56.440 1.00 16.52 559 PHE A CA 1
ATOM 3115 C C . PHE A 1 193 ? -8.535 9.094 55.791 1.00 18.04 559 PHE A C 1
ATOM 3116 O O . PHE A 1 193 ? -9.355 8.241 55.423 1.00 23.08 559 PHE A O 1
ATOM 3133 N N . ARG A 1 194 ? -7.227 8.954 55.627 1.00 16.22 560 ARG A N 1
ATOM 3134 C CA . ARG A 1 194 ? -6.662 7.794 54.919 1.00 16.85 560 ARG A CA 1
ATOM 3135 C C . ARG A 1 194 ? -5.497 7.241 55.650 1.00 13.51 560 ARG A C 1
ATOM 3136 O O . ARG A 1 194 ? -4.655 7.984 56.137 1.00 14.13 560 ARG A O 1
ATOM 3157 N N . THR A 1 195 ? -5.476 5.921 55.768 1.00 14.22 561 THR A N 1
ATOM 3158 C CA . THR A 1 195 ? -4.446 5.236 56.533 1.00 14.23 561 THR A CA 1
ATOM 3159 C C . THR A 1 195 ? -3.492 4.555 55.575 1.00 13.68 561 THR A C 1
ATOM 3160 O O . THR A 1 195 ? -3.920 3.775 54.719 1.00 15.36 561 THR A O 1
ATOM 3171 N N . TYR A 1 196 ? -2.207 4.800 55.787 1.00 13.10 562 TYR A N 1
ATOM 3172 C CA . TYR A 1 196 ? -1.127 4.267 54.933 1.00 13.50 562 TYR A CA 1
ATOM 3173 C C . TYR A 1 196 ? -0.149 3.428 55.707 1.00 14.32 562 TYR A C 1
ATOM 3174 O O . TYR A 1 196 ? 0.208 3.772 56.824 1.00 16.63 562 TYR A O 1
ATOM 3192 N N . ARG A 1 197 ? 0.295 2.319 55.121 1.00 15.41 563 ARG A N 1
ATOM 3193 C CA A ARG A 1 197 ? 1.418 1.611 55.722 0.52 17.37 563 ARG A CA 1
ATOM 3194 C CA B ARG A 1 197 ? 1.427 1.588 55.680 0.48 14.85 563 ARG A CA 1
ATOM 3195 C C . ARG A 1 197 ? 2.731 2.303 55.405 1.00 16.46 563 ARG A C 1
ATOM 3196 O O . ARG A 1 197 ? 3.045 2.605 54.242 1.00 17.21 563 ARG A O 1
ATOM 3237 N N . LEU A 1 198 ? 3.490 2.581 56.448 1.00 16.84 564 LEU A N 1
ATOM 3238 C CA . LEU A 1 198 ? 4.741 3.315 56.287 1.00 17.99 564 LEU A CA 1
ATOM 3239 C C . LEU A 1 198 ? 5.720 2.614 55.341 1.00 19.29 564 LEU A C 1
ATOM 3240 O O . LEU A 1 198 ? 6.343 3.265 54.519 1.00 20.52 564 LEU A O 1
ATOM 3256 N N . SER A 1 199 ? 5.811 1.291 55.424 1.00 20.04 565 SER A N 1
ATOM 3257 C CA . SER A 1 199 ? 6.711 0.559 54.550 1.00 20.84 565 SER A CA 1
ATOM 3258 C C . SER A 1 199 ? 6.279 0.680 53.097 1.00 20.42 565 SER A C 1
ATOM 3259 O O . SER A 1 199 ? 7.111 0.617 52.195 1.00 22.72 565 SER A O 1
ATOM 3267 N N . LEU A 1 200 ? 4.984 0.868 52.843 1.00 19.66 566 LEU A N 1
ATOM 3268 C CA . LEU A 1 200 ? 4.532 0.981 51.462 1.00 18.46 566 LEU A CA 1
ATOM 3269 C C . LEU A 1 200 ? 4.688 2.402 50.942 1.00 18.00 566 LEU A C 1
ATOM 3270 O O . LEU A 1 200 ? 4.809 2.619 49.746 1.00 19.41 566 LEU A O 1
ATOM 3286 N N . LEU A 1 201 ? 4.701 3.386 51.840 1.00 17.97 567 LEU A N 1
ATOM 3287 C CA . LEU A 1 201 ? 5.073 4.735 51.444 1.00 18.13 567 LEU A CA 1
ATOM 3288 C C . LEU A 1 201 ? 6.541 4.724 50.980 1.00 19.15 567 LEU A C 1
ATOM 3289 O O . LEU A 1 201 ? 6.901 5.414 50.013 1.00 20.39 567 LEU A O 1
ATOM 3305 N N . GLU A 1 202 ? 7.377 3.921 51.629 1.00 21.39 568 GLU A N 1
ATOM 3306 C CA . GLU A 1 202 ? 8.750 3.713 51.150 1.00 22.48 568 GLU A CA 1
ATOM 3307 C C . GLU A 1 202 ? 8.800 3.181 49.729 1.00 21.90 568 GLU A C 1
ATOM 3308 O O . GLU A 1 202 ? 9.594 3.632 48.918 1.00 23.99 568 GLU A O 1
ATOM 3320 N N . GLU A 1 203 ? 7.971 2.202 49.445 1.00 19.93 569 GLU A N 1
ATOM 3321 C CA . GLU A 1 203 ? 7.974 1.546 48.135 1.00 20.67 569 GLU A CA 1
ATOM 3322 C C . GLU A 1 203 ? 7.348 2.399 47.068 1.00 20.39 569 GLU A C 1
ATOM 3323 O O . GLU A 1 203 ? 7.846 2.442 45.949 1.00 23.46 569 GLU A O 1
ATOM 3335 N N . TYR A 1 204 ? 6.224 3.033 47.377 1.00 19.07 570 TYR A N 1
ATOM 3336 C CA . TYR A 1 204 ? 5.414 3.701 46.363 1.00 18.94 570 TYR A CA 1
ATOM 3337 C C . TYR A 1 204 ? 5.519 5.229 46.339 1.00 18.95 570 TYR A C 1
ATOM 3338 O O . TYR A 1 204 ? 5.074 5.872 45.370 1.00 21.46 570 TYR A O 1
ATOM 3356 N N . GLY A 1 205 ? 6.085 5.821 47.381 1.00 19.02 571 GLY A N 1
ATOM 3357 C CA . GLY A 1 205 ? 6.205 7.261 47.459 1.00 19.23 571 GLY A CA 1
ATOM 3358 C C . GLY A 1 205 ? 4.993 7.944 48.087 1.00 19.09 571 GLY A C 1
ATOM 3359 O O . GLY A 1 205 ? 3.958 7.328 48.349 1.00 18.10 571 GLY A O 1
ATOM 3363 N N . CYS A 1 206 ? 5.103 9.258 48.257 1.00 19.52 572 CYS A N 1
ATOM 3364 C CA . CYS A 1 206 ? 3.964 10.064 48.662 1.00 19.90 572 CYS A CA 1
ATOM 3365 C C . CYS A 1 206 ? 4.189 11.494 48.250 1.00 20.05 572 CYS A C 1
ATOM 3366 O O . CYS A 1 206 ? 5.299 11.892 47.873 1.00 20.05 572 CYS A O 1
ATOM 3374 N N . CYS A 1 207 ? 3.122 12.266 48.309 1.00 19.83 573 CYS A N 1
ATOM 3375 C CA . CYS A 1 207 ? 3.197 13.673 47.966 1.00 18.84 573 CYS A CA 1
ATOM 3376 C C . CYS A 1 207 ? 4.069 14.438 48.959 1.00 17.51 573 CYS A C 1
ATOM 3377 O O . CYS A 1 207 ? 4.298 13.991 50.093 1.00 17.67 573 CYS A O 1
ATOM 3385 N N . LYS A 1 208 ? 4.520 15.607 48.525 1.00 18.98 574 LYS A N 1
ATOM 3386 C CA . LYS A 1 208 ? 5.400 16.432 49.330 1.00 19.84 574 LYS A CA 1
ATOM 3387 C C . LYS A 1 208 ? 4.742 16.891 50.622 1.00 18.68 574 LYS A C 1
ATOM 3388 O O . LYS A 1 208 ? 5.423 17.030 51.606 1.00 19.55 574 LYS A O 1
ATOM 3407 N N . GLU A 1 209 ? 3.425 17.043 50.635 1.00 19.63 575 GLU A N 1
ATOM 3408 C CA . GLU A 1 209 ? 2.726 17.519 51.816 1.00 21.07 575 GLU A CA 1
ATOM 3409 C C . GLU A 1 209 ? 2.814 16.466 52.923 1.00 18.39 575 GLU A C 1
ATOM 3410 O O . GLU A 1 209 ? 3.142 16.761 54.072 1.00 18.69 575 GLU A O 1
ATOM 3422 N N . LEU A 1 210 ? 2.523 15.228 52.573 1.00 16.46 576 LEU A N 1
ATOM 3423 C CA . LEU A 1 2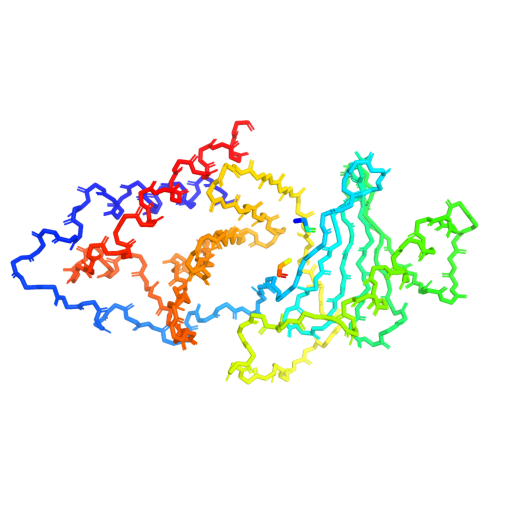10 ? 2.614 14.172 53.564 1.00 16.53 576 LEU A CA 1
ATOM 3424 C C . LEU A 1 210 ? 4.084 13.951 53.936 1.00 16.61 576 LEU A C 1
ATOM 3425 O O . LEU A 1 210 ? 4.382 13.726 55.098 1.00 16.42 576 LEU A O 1
ATOM 3441 N N . ALA A 1 211 ? 4.991 13.992 52.954 1.00 16.98 577 ALA A N 1
ATOM 3442 C CA . ALA A 1 211 ? 6.402 13.772 53.275 1.00 15.85 577 ALA A CA 1
ATOM 3443 C C . ALA A 1 211 ? 6.935 14.784 54.269 1.00 17.22 577 ALA A C 1
ATOM 3444 O O . ALA A 1 211 ? 7.671 14.441 55.201 1.00 16.65 577 ALA A O 1
ATOM 3451 N N . SER A 1 212 ? 6.557 16.038 54.088 1.00 17.01 578 SER A N 1
ATOM 3452 C CA A SER A 1 212 ? 6.975 17.091 55.000 0.68 17.60 578 SER A CA 1
ATOM 3453 C CA B SER A 1 212 ? 7.008 17.076 55.006 0.32 17.09 578 SER A CA 1
ATOM 3454 C C . SER A 1 212 ? 6.452 16.848 56.410 1.00 16.85 578 SER A C 1
ATOM 3455 O O . SER A 1 212 ? 7.179 16.990 57.392 1.00 17.86 578 SER A O 1
ATOM 3470 N N . ARG A 1 213 ? 5.181 16.469 56.522 1.00 15.96 579 ARG A N 1
ATOM 3471 C CA . ARG A 1 213 ? 4.625 16.176 57.830 1.00 14.52 579 ARG A CA 1
ATOM 3472 C C . ARG A 1 213 ? 5.254 14.969 58.524 1.00 15.46 579 ARG A C 1
ATOM 3473 O O . ARG A 1 213 ? 5.371 14.954 59.739 1.00 15.69 579 ARG A O 1
ATOM 3494 N N . LEU A 1 214 ? 5.667 13.972 57.741 1.00 15.32 580 LEU A N 1
ATOM 3495 C CA . LEU A 1 214 ? 6.366 12.829 58.317 1.00 15.83 580 LEU A CA 1
ATOM 3496 C C . LEU A 1 214 ? 7.795 13.196 58.789 1.00 15.17 580 LEU A C 1
ATOM 3497 O O . LEU A 1 214 ? 8.299 12.609 59.744 1.00 17.22 580 LEU A O 1
ATOM 3513 N N . ARG A 1 215 ? 8.453 14.143 58.123 1.00 15.31 581 ARG A N 1
ATOM 3514 C CA . ARG A 1 215 ? 9.752 14.625 58.632 1.00 15.93 581 ARG A CA 1
ATOM 3515 C C . ARG A 1 215 ? 9.522 15.327 59.983 1.00 18.27 581 ARG A C 1
ATOM 3516 O O . ARG A 1 215 ? 10.250 15.084 60.954 1.00 18.06 581 ARG A O 1
ATOM 3537 N N . TYR A 1 216 ? 8.472 16.152 60.071 1.00 16.25 582 TYR A N 1
ATOM 3538 C CA . TYR A 1 216 ? 8.171 16.844 61.310 1.00 16.31 582 TYR A CA 1
ATOM 3539 C C . TYR A 1 216 ? 7.820 15.816 62.386 1.00 16.28 582 TYR A C 1
ATOM 3540 O O . TYR A 1 216 ? 8.205 15.945 63.554 1.00 17.45 582 TYR A O 1
ATOM 3558 N N . ALA A 1 217 ? 7.052 14.808 62.005 1.00 15.08 583 ALA A N 1
ATOM 3559 C CA . ALA A 1 217 ? 6.696 13.759 62.961 1.00 15.93 583 ALA A CA 1
ATOM 3560 C C . ALA A 1 217 ? 7.913 13.112 63.602 1.00 15.97 583 ALA A C 1
ATOM 3561 O O . ALA A 1 217 ? 7.900 12.815 64.783 1.00 16.63 583 ALA A O 1
ATOM 3568 N N . ARG A 1 218 ? 8.950 12.854 62.829 1.00 16.91 584 ARG A N 1
ATOM 3569 C CA . ARG A 1 218 ? 10.109 12.227 63.396 1.00 17.72 584 ARG A CA 1
ATOM 3570 C C . ARG A 1 218 ? 10.748 13.130 64.452 1.00 19.26 584 ARG A C 1
ATOM 3571 O O . ARG A 1 218 ? 11.133 12.680 65.533 1.00 18.76 584 ARG A O 1
ATOM 3592 N N . THR A 1 219 ? 10.826 14.425 64.168 1.00 17.15 585 THR A N 1
ATOM 3593 C CA A THR A 1 219 ? 11.381 15.353 65.154 0.17 17.92 585 THR A CA 1
ATOM 3594 C CA B THR A 1 219 ? 11.357 15.380 65.138 0.83 18.53 585 THR A CA 1
ATOM 3595 C C . THR A 1 219 ? 10.534 15.370 66.430 1.00 18.50 585 THR A C 1
ATOM 3596 O O . THR A 1 219 ? 11.063 15.465 67.533 1.00 20.06 585 THR A O 1
ATOM 3617 N N . MET A 1 220 ? 9.219 15.254 66.297 1.00 17.58 586 MET A N 1
ATOM 3618 C CA . MET A 1 220 ? 8.370 15.182 67.470 1.00 16.60 586 MET A CA 1
ATOM 3619 C C . MET A 1 220 ? 8.530 13.895 68.277 1.00 16.60 586 MET A C 1
ATOM 3620 O O . MET A 1 220 ? 8.496 13.928 69.493 1.00 18.39 586 MET A O 1
ATOM 3634 N N . VAL A 1 221 ? 8.695 12.760 67.602 1.00 16.17 587 VAL A N 1
ATOM 3635 C CA . VAL A 1 221 ? 8.916 11.487 68.305 1.00 17.61 587 VAL A CA 1
ATOM 3636 C C . VAL A 1 221 ? 10.248 11.552 69.052 1.00 19.19 587 VAL A C 1
ATOM 3637 O O . VAL A 1 221 ? 10.344 11.089 70.193 1.00 20.17 587 VAL A O 1
ATOM 3650 N N . ASP A 1 222 ? 11.255 12.168 68.440 1.00 20.22 588 ASP A N 1
ATOM 3651 C CA . ASP A 1 222 ? 12.518 12.393 69.157 1.00 20.85 588 ASP A CA 1
ATOM 3652 C C . ASP A 1 222 ? 12.306 13.218 70.441 1.00 22.33 588 ASP A C 1
ATOM 3653 O O . ASP A 1 222 ? 12.891 12.912 71.489 1.00 23.26 588 ASP A O 1
ATOM 3662 N N . LYS A 1 223 ? 11.486 14.264 70.369 1.00 23.24 589 LYS A N 1
ATOM 3663 C CA . LYS A 1 223 ? 11.173 15.051 71.567 1.00 23.72 589 LYS A CA 1
ATOM 3664 C C . LYS A 1 223 ? 10.461 14.191 72.632 1.00 23.91 589 LYS A C 1
ATOM 3665 O O . LYS A 1 223 ? 10.744 14.289 73.822 1.00 24.34 589 LYS A O 1
ATOM 3684 N N . LEU A 1 224 ? 9.516 13.355 72.218 1.00 21.50 590 LEU A N 1
ATOM 3685 C CA . LEU A 1 224 ? 8.836 12.469 73.166 1.00 21.51 590 LEU A CA 1
ATOM 3686 C C . LEU A 1 224 ? 9.813 11.513 73.838 1.00 23.65 590 LEU A C 1
ATOM 3687 O O . LEU A 1 224 ? 9.694 11.236 75.019 1.00 25.67 590 LEU A O 1
ATOM 3703 N N . LEU A 1 225 ? 10.796 11.018 73.096 1.00 23.38 591 LEU A N 1
ATOM 3704 C CA . LEU A 1 225 ? 11.764 10.098 73.681 1.00 26.65 591 LEU A CA 1
ATOM 3705 C C . LEU A 1 225 ? 12.757 10.784 74.611 1.00 29.82 591 LEU A C 1
ATOM 3706 O O . LEU A 1 225 ? 13.361 10.134 75.443 1.00 32.64 591 LEU A O 1
ATOM 3722 N N . SER A 1 226 ? 12.928 12.094 74.461 1.00 30.32 592 SER A N 1
ATOM 3723 C CA . SER A 1 226 ? 13.807 12.857 75.329 1.00 33.48 592 SER A CA 1
ATOM 3724 C C . SER A 1 226 ? 13.117 13.246 76.643 1.00 35.84 592 SER A C 1
ATOM 3725 O O . SER A 1 226 ? 11.889 13.181 76.769 1.00 37.48 592 SER A O 1
ATOM 3771 N N . LEU B 2 2 ? -5.740 27.307 72.460 1.00 19.73 2 LEU B N 1
ATOM 3772 C CA . LEU B 2 2 ? -5.916 26.616 73.730 1.00 18.77 2 LEU B CA 1
ATOM 3773 C C . LEU B 2 2 ? -7.012 25.550 73.697 1.00 16.87 2 LEU B C 1
ATOM 3774 O O . LEU B 2 2 ? -7.331 24.947 74.724 1.00 18.46 2 LEU B O 1
ATOM 3841 N N . SER B 2 4 ? -8.983 22.660 70.524 1.00 15.80 4 SER B N 1
ATOM 3842 C CA . SER B 2 4 ? -9.068 22.178 69.169 1.00 14.35 4 SER B CA 1
ATOM 3843 C C . SER B 2 4 ? -10.174 22.876 68.368 1.00 16.06 4 SER B C 1
ATOM 3844 O O . SER B 2 4 ? -10.872 23.760 68.890 1.00 17.50 4 SER B O 1
#

Radius of gyration: 17.87 Å; Cα contacts (8 Å, |Δi|>4): 448; chains: 2; bounding box: 37×30×59 Å

Foldseek 3Di:
DLVLLLVLLVVLLVLVQAPDPAFDQVVQFDVVLDDPKDWFDWDQPQVPFFIKTAIPLRWIKTQTNQRKMWIGFPVRWWIWIQDNVGDIDIDTLVGDDPVCVVVSVVRVVSSVDVVPDDGTQPPVDDNDDDPSVDDDWDFNDWDDDPFWIWTATPQGWIKIAGPPQRWIWIAHSVQCWIWIQGSVRDTTIGRSVVCSVRGDHPVVSVVSVVVSVVSVVVVD

Solvent-accessible surface area: 11194 Å² total

Nearest PDB structures (foldseek):
  4o56-assembly1_A  TM=9.817E-01  e=3.928E-38  Homo sapiens
  4dfw-assembly1_A  TM=9.815E-01  e=3.647E-37  Homo sapiens
  5j19-assembly1_A  TM=9.736E-01  e=2.632E-37  Homo sapiens
  5dmv-assembly1_C  TM=9.837E-01  e=6.630E-37  Mus musculus
  4e9d-assembly1_A  TM=9.770E-01  e=2.361E-37  Homo sapiens

Organism: Homo sapiens (NCBI:txid9606)

InterPro domains:
  IPR000719 Protein kinase domain [PF00069] (53-305)
  IPR000719 Protein kinase domain [PS50011] (53-305)
  IPR000719 Protein kinase domain [SM00220] (53-305)
  IPR000959 POLO box domain [PF00659] (419-476)
  IPR000959 POLO box domain [PF00659] (517-580)
  IPR000959 POLO box domain [PS50078] (410-488)
  IPR000959 POLO box domain [PS50078] (510-592)
  IPR008271 Serine/threonine-protein kinase, active site [PS00108] (172-184)
  IPR011009 Protein kinase-like domain superfamily [SSF56112] (51-338)
  IPR017441 Protein kinase, ATP binding site [PS00107] (59-82)
  IPR033695 Second polo-box domain [cd13117] (509-590)
  IPR033701 First polo-box domain [cd13118] (407-494)
  IPR033702 Polo-like kinase 1, catalytic domain [cd14187] (45-309)
  IPR036947 POLO box domain superfamily [G3DSA:3.30.1120.30] (381-590)
  IPR036947 POLO box domain superfamily [G3DSA:3.30.1120.30] (412-508)

Sequence (222 aa):
HLSDMLQQLHSVNASKPSERRGLVRQEEAEEDPACIPIFWVSSKWVDYSDKYGLGYQLCDNSVVGVLFNDSTRLILYNDGDSLQYIERDGTESYLTVSSSHPNSLMMKKITLLLKYFRNNYMSEHLLKAGANITPREGDELARLPYLRRTWFRTRRSSAIILHLSNGSVQINFFQDHTKLILCPLLMAAVTYIDEKRRDDFRTYRRLSLLEEYGCCKELASSRLRYARTTMVDKLLSLS

GO terms:
  GO:0097681 double-strand break repair via alternative nonhomologous end joining (P, IDA)
  GO:0106310 protein serine kinase activity (F, IDA)
  GO:0005813 centrosome (C, IDA)
  GO:1901673 regulation of mitotic spindle assembly (P, IDA)
  GO:0006468 protein phosphorylation (P, IDA)
  GO:0004672 protein kinase activity (F, IDA)
  GO:0000922 spindle pole (C, IDA)
  GO:0045184 establishment of protein localization (P, IMP)
  GO:0001578 microtubule bundle formation (P, IDA)
  GO:0004674 protein serine/threonine kinase activity (F, IDA)
  GO:0008017 microtubule binding (F, IDA)
  GO:0051233 spindle midzone (C, IDA)
  GO:0000776 kinetochore (C, IDA)
  GO:0005634 nucleus (C, IDA)
  GO:0005819 spindle (C, IDA)
  GO:0030496 midbody (C, IDA)
  GO:2000042 negative regulation of double-strand break repair via homologous recombination (P, IDA)
  GO:0032465 regulation of cytokinesis (P, IDA)
  GO:0006302 double-strand break repair (P, IDA)
  GO:0007095 mitotic G2 DNA damage checkpoint signaling (P, IDA)

CATH classification: 3.30.1120.30 (+1 more: 3.30.1120.30)

Secondary structure (DSSP, 8-state):
-HHHHHHHHHHHHHT-GGG-SS--GGGGB-GGG--S--EEEEEEETTTTEEEEEETTS-EEEEETTS-EEEE-TTSSEEEEE-TT--EEEEETTB--GGGHHHHHHHHHHHHHHHHSSPPTTTTSPPPPS-TTSPPP-EEEEEE-SSEEEEEETTS-EEEEETTT--EEEEETTTTEEEEE-TT--EEEEEHHHHHHH---HHHHHHHHHHHHHHHHHH-/--